Protein AF-A0A507FNT3-F1 (afdb_monomer)

Foldseek 3Di:
DDDPVVVVVVVVVVVVVVVVVVVVVVVVVVVVVVVVVVVVVVVVVVPPVVVVVVVVVVVVVVLVVLLCCCVVPVQVVVCVVVVHRLQFQKFFCFAAPQQPQDADGGRPGPDRHPVSCVVSVTDIGRVSVVVSVVVSVVSSVVVVVVVCVCCCVPPVVVVVVPDPDPQDFDQDPPPRDTHGPPDQADPPPRDGDDDDPDPPDPDDDDDDDDPPDD

Mean predicted aligned error: 17.64 Å

Secondary structure (DSSP, 8-state):
---HHHHHHHHHHHHHHHHHHHHHHHHHHHHHHHHHHHHHHHHHTTSHHHHHHHHHHHHHHHHHHHHHIIIIIIHHHHHHHHTS-GGG--EEEE--TT-SS---SBS--S-SSHHHHHHTT-EEE-HHHHHHHHHHHHHHHHHHHHHHHHHIIIIIHHHTTTS-----EEEPTTT--EEETT-SB-TTT-PBPPPPPPTT----PPPP------

pLDDT: mean 76.36, std 12.33, range [37.44, 94.31]

Structure (mmCIF, N/CA/C/O backbone):
data_AF-A0A507FNT3-F1
#
_entry.id   AF-A0A507FNT3-F1
#
loop_
_atom_site.group_PDB
_atom_site.id
_atom_site.type_symbol
_atom_site.label_atom_id
_atom_site.label_alt_id
_atom_site.label_comp_id
_atom_site.label_asym_id
_atom_site.label_entity_id
_atom_site.label_seq_id
_atom_site.pdbx_PDB_ins_code
_atom_site.Cartn_x
_atom_site.Cartn_y
_atom_site.Cartn_z
_atom_site.occupancy
_atom_site.B_iso_or_equiv
_atom_site.auth_seq_id
_atom_site.auth_comp_id
_atom_site.auth_asym_id
_atom_site.auth_atom_id
_atom_site.pdbx_PDB_model_num
ATOM 1 N N . MET A 1 1 ? -11.251 78.191 18.706 1.00 58.81 1 MET A N 1
ATOM 2 C CA . MET A 1 1 ? -10.435 77.014 19.075 1.00 58.81 1 MET A CA 1
ATOM 3 C C . MET A 1 1 ? -11.372 76.017 19.736 1.00 58.81 1 MET A C 1
ATOM 5 O O . MET A 1 1 ? -12.027 76.427 20.685 1.00 58.81 1 MET A O 1
ATOM 9 N N . PRO A 1 2 ? -11.576 74.804 19.193 1.00 52.75 2 PRO A N 1
ATOM 10 C CA . PRO A 1 2 ? -12.497 73.855 19.799 1.00 52.75 2 PRO A CA 1
ATOM 11 C C . PRO A 1 2 ? -11.890 73.256 21.076 1.00 52.75 2 PRO A C 1
ATOM 13 O O . PRO A 1 2 ? -10.696 72.982 21.147 1.00 52.75 2 PRO A O 1
ATOM 16 N N . ASP A 1 3 ? -12.770 73.112 22.056 1.00 57.34 3 ASP A N 1
ATOM 17 C CA . ASP A 1 3 ? -12.620 72.700 23.450 1.00 57.34 3 ASP A CA 1
ATOM 18 C C . ASP A 1 3 ? -11.849 71.368 23.643 1.00 57.34 3 ASP A C 1
ATOM 20 O O . ASP A 1 3 ? -12.299 70.295 23.221 1.00 57.34 3 ASP A O 1
ATOM 24 N N . GLU A 1 4 ? -10.671 71.427 24.284 1.00 65.19 4 GLU A N 1
ATOM 25 C CA . GLU A 1 4 ? -9.819 70.260 24.582 1.00 65.19 4 GLU A CA 1
ATOM 26 C C . GLU A 1 4 ? -10.504 69.232 25.497 1.00 65.19 4 GLU A C 1
ATOM 28 O O . GLU A 1 4 ? -10.230 68.031 25.380 1.00 65.19 4 GLU A O 1
ATOM 33 N N . GLY A 1 5 ? -11.437 69.664 26.354 1.00 71.25 5 GLY A N 1
ATOM 34 C CA . GLY A 1 5 ? -12.139 68.788 27.295 1.00 71.25 5 GLY A CA 1
ATOM 35 C C . GLY A 1 5 ? -13.119 67.840 26.601 1.00 71.25 5 GLY A C 1
ATOM 36 O O . GLY A 1 5 ? -13.185 66.648 26.914 1.00 71.25 5 GLY A O 1
ATOM 37 N N . GLN A 1 6 ? -13.833 68.324 25.581 1.00 67.31 6 GLN A N 1
ATOM 38 C CA . GLN A 1 6 ? -14.738 67.484 24.788 1.00 67.31 6 GLN A CA 1
ATOM 39 C C . GLN A 1 6 ? -13.988 66.465 23.929 1.00 67.31 6 GLN A C 1
ATOM 41 O O . GLN A 1 6 ? -14.477 65.349 23.732 1.00 67.31 6 GLN A O 1
ATOM 46 N N . ARG A 1 7 ? -12.791 66.816 23.448 1.00 68.38 7 ARG A N 1
ATOM 47 C CA . ARG A 1 7 ? -11.954 65.913 22.651 1.00 68.38 7 ARG A CA 1
ATOM 48 C C . ARG A 1 7 ? -11.475 64.720 23.479 1.00 68.38 7 ARG A C 1
ATOM 50 O O . ARG A 1 7 ? -11.564 63.596 22.999 1.00 68.38 7 ARG A O 1
ATOM 57 N N . HIS A 1 8 ? -11.079 64.939 24.732 1.00 70.62 8 HIS A N 1
ATOM 58 C CA . HIS A 1 8 ? -10.677 63.859 25.640 1.00 70.62 8 HIS A CA 1
ATOM 59 C C . HIS A 1 8 ? -11.841 62.925 25.980 1.00 70.62 8 HIS A C 1
ATOM 61 O O . HIS A 1 8 ? -11.691 61.707 25.934 1.00 70.62 8 HIS A O 1
ATOM 67 N N . LYS A 1 9 ? -13.040 63.473 26.215 1.00 79.25 9 LYS A N 1
ATOM 68 C CA . LYS A 1 9 ? -14.221 62.650 26.504 1.00 79.25 9 LYS A CA 1
ATOM 69 C C . LYS A 1 9 ? -14.623 61.763 25.319 1.00 79.25 9 LYS A C 1
ATOM 71 O O . LYS A 1 9 ? -15.009 60.617 25.523 1.00 79.25 9 LYS A O 1
ATOM 76 N N . ARG A 1 10 ? -14.492 62.262 24.081 1.00 77.81 10 ARG A N 1
ATOM 77 C CA . ARG A 1 10 ? -14.725 61.444 22.877 1.00 77.81 10 ARG A CA 1
ATOM 78 C C . ARG A 1 10 ? -13.641 60.395 22.661 1.00 77.81 10 ARG A C 1
ATOM 80 O O . ARG A 1 10 ? -13.966 59.300 22.227 1.00 77.81 10 ARG A O 1
ATOM 87 N N . LEU A 1 11 ? -12.378 60.717 22.942 1.00 83.62 11 LEU A N 1
ATOM 88 C CA . LEU A 1 11 ? -11.277 59.762 22.801 1.00 83.62 11 LEU A CA 1
ATOM 89 C C . LEU A 1 11 ? -11.423 58.592 23.783 1.00 83.62 11 LEU A C 1
ATOM 91 O O . LEU A 1 11 ? -11.227 57.451 23.375 1.00 83.62 11 LEU A O 1
ATOM 95 N N . ASN A 1 12 ? -11.867 58.856 25.013 1.00 79.56 12 ASN A N 1
ATOM 96 C CA . ASN A 1 12 ? -12.121 57.804 25.998 1.00 79.56 12 ASN A CA 1
ATOM 97 C C . ASN A 1 12 ? -13.348 56.946 25.632 1.00 79.56 12 ASN A C 1
ATOM 99 O O . ASN A 1 12 ? -13.252 55.726 25.676 1.00 79.56 12 ASN A O 1
ATOM 103 N N . ASP A 1 13 ? -14.450 57.547 25.161 1.00 85.94 13 ASP A N 1
ATOM 104 C CA . ASP A 1 13 ? -15.630 56.785 24.694 1.00 85.94 13 ASP A CA 1
ATOM 105 C C . ASP A 1 13 ? -15.316 55.939 23.440 1.00 85.94 13 ASP A C 1
ATOM 107 O O . ASP A 1 13 ? -15.882 54.865 23.239 1.00 85.94 13 ASP A O 1
ATOM 111 N N . ILE A 1 14 ? -14.386 56.387 22.586 1.00 80.25 14 ILE A N 1
ATOM 112 C CA . ILE A 1 14 ? -13.901 55.596 21.443 1.00 80.25 14 ILE A CA 1
ATOM 113 C C . ILE A 1 14 ? -13.009 54.439 21.918 1.00 80.25 14 ILE A C 1
ATOM 115 O O . ILE A 1 14 ? -13.148 53.335 21.392 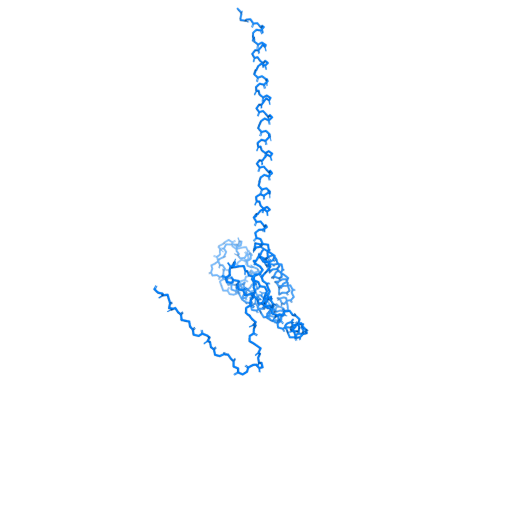1.00 80.25 14 ILE A O 1
ATOM 119 N N . ALA A 1 15 ? -12.132 54.668 22.902 1.00 79.62 15 ALA A N 1
ATOM 120 C CA . ALA A 1 15 ? -11.251 53.642 23.459 1.00 79.62 15 ALA A CA 1
ATOM 121 C C . ALA A 1 15 ? -12.046 52.512 24.141 1.00 79.62 15 ALA A C 1
ATOM 123 O O . ALA A 1 15 ? -11.867 51.348 23.784 1.00 79.62 15 ALA A O 1
ATOM 124 N N . GLU A 1 16 ? -13.015 5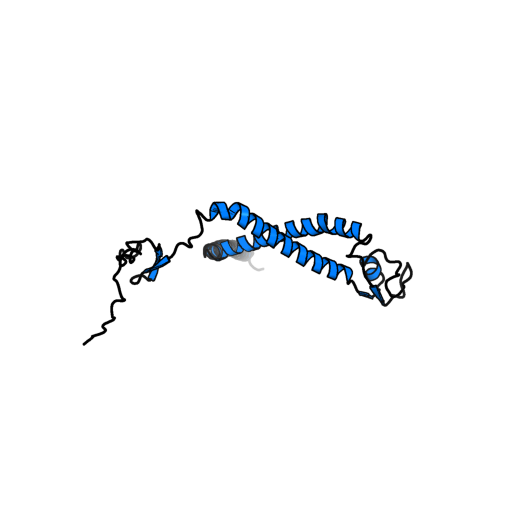2.842 25.001 1.00 83.38 16 GLU A N 1
ATOM 125 C CA . GLU A 1 16 ? -13.866 51.852 25.686 1.00 83.38 16 GLU A CA 1
ATOM 126 C C . GLU A 1 16 ? -14.711 51.025 24.696 1.00 83.38 16 GLU A C 1
ATOM 128 O O . GLU A 1 16 ? -14.879 49.813 24.849 1.00 83.38 16 GLU A O 1
ATOM 133 N N . ARG A 1 17 ? -15.204 51.639 23.607 1.00 79.06 17 ARG A N 1
ATOM 134 C CA . ARG A 1 17 ? -15.910 50.916 22.527 1.00 79.06 17 ARG A CA 1
ATOM 135 C C . ARG A 1 17 ? -15.001 49.984 21.729 1.00 79.06 17 ARG A C 1
ATOM 137 O O . ARG A 1 17 ? -15.498 49.024 21.133 1.00 79.06 17 ARG A O 1
ATOM 144 N N . MET A 1 18 ? -13.704 50.274 21.671 1.00 78.00 18 MET A N 1
ATOM 145 C CA . MET A 1 18 ? -12.719 49.438 20.989 1.00 78.00 18 MET A CA 1
ATOM 146 C C . MET A 1 18 ? -12.363 48.218 21.843 1.00 78.00 18 MET A C 1
ATOM 148 O O . MET A 1 18 ? -12.367 47.101 21.325 1.00 78.00 18 MET A O 1
ATOM 152 N N . GLU A 1 19 ? -12.166 48.416 23.148 1.00 75.56 19 GLU A N 1
ATOM 153 C CA . GLU A 1 19 ? -11.913 47.345 24.122 1.00 75.56 19 GLU A CA 1
ATOM 154 C C . GLU A 1 19 ? -13.101 46.376 24.219 1.00 75.56 19 GLU A C 1
ATOM 156 O O . GLU A 1 19 ? -12.920 45.167 24.069 1.00 75.56 19 GLU A O 1
ATOM 161 N N . MET A 1 20 ? -14.338 46.890 24.278 1.00 69.06 20 MET A N 1
ATOM 162 C CA . MET A 1 20 ? -15.547 46.049 24.248 1.00 69.06 20 MET A CA 1
ATOM 163 C C . MET A 1 20 ? -15.658 45.181 22.981 1.00 69.06 20 MET A C 1
ATOM 165 O O . MET A 1 20 ? -16.195 44.072 23.018 1.00 69.06 20 MET A O 1
ATOM 169 N N . ARG A 1 21 ? -15.169 45.664 21.831 1.00 70.19 21 ARG A N 1
ATOM 170 C CA . ARG A 1 21 ? -15.184 44.898 20.572 1.00 70.19 21 ARG A CA 1
ATOM 171 C C . ARG A 1 21 ? -14.075 43.851 20.500 1.00 70.19 21 ARG A C 1
ATOM 173 O O . ARG A 1 21 ? -14.284 42.822 19.858 1.00 70.19 21 ARG A O 1
ATOM 180 N N . LEU A 1 22 ? -12.937 44.092 21.149 1.00 75.06 22 LEU A N 1
ATOM 181 C CA . LEU A 1 22 ? -11.828 43.140 21.235 1.00 75.06 22 LEU A CA 1
ATOM 182 C C . LEU A 1 22 ? -12.210 41.917 22.077 1.00 75.06 22 LEU A C 1
ATOM 184 O O . LEU A 1 22 ? -12.033 40.787 21.617 1.00 75.06 22 LEU A O 1
ATOM 188 N N . GLU A 1 23 ? -12.823 42.123 23.243 1.00 70.56 23 GLU A N 1
ATOM 189 C CA . GLU A 1 23 ? -13.263 41.022 24.112 1.00 70.56 23 GLU A CA 1
ATOM 190 C C . GLU A 1 23 ? -14.417 40.218 23.489 1.00 70.56 23 GLU A C 1
ATOM 192 O O . GLU A 1 23 ? -14.391 38.984 23.471 1.00 70.56 23 GLU A O 1
ATOM 197 N N . ALA A 1 24 ? -15.391 40.896 22.870 1.00 69.50 24 ALA A N 1
ATOM 198 C CA . ALA A 1 24 ? -16.499 40.237 22.173 1.00 69.50 24 ALA A CA 1
ATOM 199 C C . ALA A 1 24 ? -16.052 39.456 20.918 1.00 69.50 24 ALA A C 1
ATOM 201 O O . ALA A 1 24 ? -16.678 38.458 20.546 1.00 69.50 24 ALA A O 1
ATOM 202 N N . GLY A 1 25 ? -14.980 39.899 20.251 1.00 61.03 25 GLY A N 1
ATOM 203 C CA . GLY A 1 25 ? -14.382 39.201 19.112 1.00 61.03 25 GLY A CA 1
ATOM 204 C C . GLY A 1 25 ? -13.641 37.926 19.519 1.00 61.03 25 GLY A C 1
ATOM 205 O O . GLY A 1 25 ? -13.788 36.901 18.854 1.00 61.03 25 GLY A O 1
ATOM 206 N N . ALA A 1 26 ? -12.900 37.972 20.631 1.00 64.56 26 ALA A N 1
ATOM 207 C CA . ALA A 1 26 ? -12.140 36.837 21.158 1.00 64.56 26 ALA A CA 1
ATOM 208 C C . ALA A 1 26 ? -13.036 35.715 21.717 1.00 64.56 26 ALA A C 1
ATOM 210 O O . ALA A 1 26 ? -12.723 34.533 21.569 1.00 64.56 26 ALA A O 1
ATOM 211 N N . LEU A 1 27 ? -14.185 36.058 22.310 1.00 57.34 27 LEU A N 1
ATOM 212 C CA . LEU A 1 27 ? -15.114 35.059 22.846 1.00 57.34 27 LEU A CA 1
ATOM 213 C C . LEU A 1 27 ? -15.798 34.243 21.732 1.00 57.34 27 LEU A C 1
ATOM 215 O O . LEU A 1 27 ? -15.942 33.028 21.847 1.00 57.34 27 LEU A O 1
ATOM 219 N N . LYS A 1 28 ? -16.153 34.890 20.611 1.00 64.31 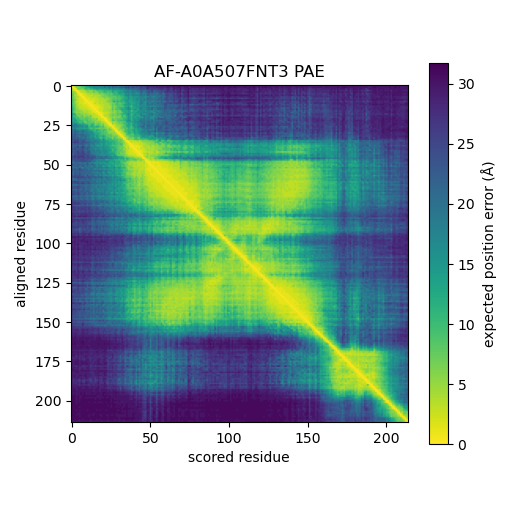28 LYS A N 1
ATOM 220 C CA . LYS A 1 28 ? -16.786 34.223 19.457 1.00 64.31 28 LYS A CA 1
ATOM 221 C C . LYS A 1 28 ? -15.855 33.243 18.744 1.00 64.31 28 LYS A C 1
ATOM 223 O O . LYS A 1 28 ? -16.314 32.213 18.251 1.00 64.31 28 LYS A O 1
ATOM 228 N N . THR A 1 29 ? -14.557 33.534 18.680 1.00 60.62 29 THR A N 1
ATOM 229 C CA . THR A 1 29 ? -13.564 32.610 18.112 1.00 60.62 29 THR A CA 1
ATOM 230 C C . THR A 1 29 ? -13.265 31.437 19.055 1.00 60.62 29 THR A C 1
ATOM 232 O O . THR A 1 29 ? -13.065 30.318 18.578 1.00 60.62 29 THR A O 1
ATOM 235 N N . ALA A 1 30 ? -13.330 31.633 20.376 1.00 59.47 30 ALA A N 1
ATOM 236 C CA . ALA A 1 30 ? -13.220 30.551 21.361 1.00 59.47 30 ALA A CA 1
ATOM 237 C C . ALA A 1 30 ? -14.434 29.592 21.335 1.00 59.47 30 ALA A C 1
ATOM 239 O O . ALA A 1 30 ? -14.278 28.372 21.359 1.00 59.47 30 ALA A O 1
ATOM 240 N N . GLU A 1 31 ? -15.651 30.117 21.193 1.00 60.50 31 GLU A N 1
ATOM 241 C CA . GLU A 1 31 ? -16.875 29.302 21.130 1.00 60.50 31 GLU A CA 1
ATOM 242 C C . GLU A 1 31 ? -16.968 28.492 19.817 1.00 60.50 31 GLU A C 1
ATOM 244 O O . GLU A 1 31 ? -17.323 27.308 19.807 1.00 60.50 31 GLU A O 1
ATOM 249 N N . ALA A 1 32 ? -16.536 29.089 18.698 1.00 60.19 32 ALA A N 1
ATOM 250 C CA . ALA A 1 32 ? -16.449 28.410 17.404 1.00 60.19 32 ALA A CA 1
ATOM 251 C C . ALA A 1 32 ? -15.405 27.276 17.398 1.00 60.19 32 ALA A C 1
ATOM 253 O O . ALA A 1 32 ? -15.633 26.230 16.788 1.00 60.19 32 ALA A O 1
ATOM 254 N N . THR A 1 33 ? -14.289 27.436 18.115 1.00 61.12 33 THR A N 1
ATOM 255 C CA . THR A 1 33 ? -13.235 26.411 18.210 1.00 61.12 33 THR A CA 1
ATOM 256 C C . THR A 1 33 ? -13.611 25.251 19.141 1.00 61.12 33 THR A C 1
ATOM 258 O O . THR A 1 33 ? -13.271 24.106 18.841 1.00 61.12 33 THR A O 1
ATOM 261 N N . MET A 1 34 ? -14.404 25.488 20.194 1.00 61.06 34 MET A N 1
ATOM 262 C CA . MET A 1 34 ? -14.974 24.421 21.037 1.00 61.06 34 MET A CA 1
ATOM 263 C C . MET A 1 34 ? -16.071 23.610 20.324 1.00 61.06 34 MET A C 1
ATOM 265 O O . MET A 1 34 ? -16.174 22.395 20.517 1.00 61.06 34 MET A O 1
ATOM 269 N N . SER A 1 35 ? -16.864 24.253 19.461 1.00 72.94 35 SER A N 1
ATOM 270 C CA . SER A 1 35 ? -17.960 23.583 18.746 1.00 72.94 35 SER A CA 1
ATOM 271 C C . SER A 1 35 ? -17.485 22.631 17.641 1.00 72.94 35 SER A C 1
ATOM 273 O O . SER A 1 35 ? -18.096 21.584 17.436 1.00 72.94 35 SER A O 1
ATOM 275 N N . LEU A 1 36 ? -16.365 22.927 16.975 1.00 80.38 36 LEU A N 1
ATOM 276 C CA . LEU A 1 36 ? -15.802 22.084 15.913 1.00 80.38 36 LEU A CA 1
ATOM 277 C C . LEU A 1 36 ? -15.245 20.759 16.448 1.00 80.38 36 LEU A C 1
ATOM 279 O O . LEU A 1 36 ? -15.515 19.702 15.878 1.00 80.38 36 LEU A O 1
ATOM 283 N N . GLY A 1 37 ? -14.522 20.796 17.571 1.00 82.50 37 GLY A N 1
ATOM 284 C CA . GLY A 1 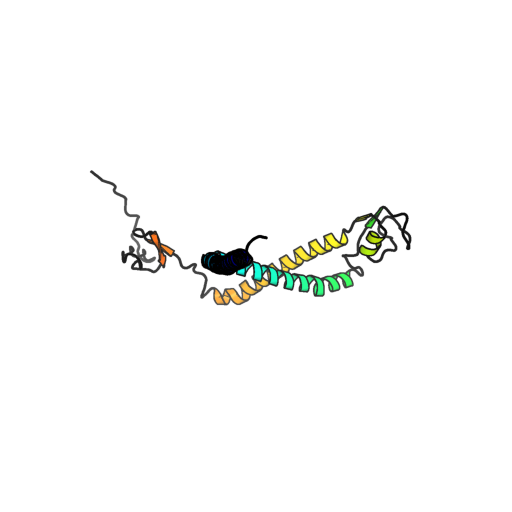37 ? -14.016 19.589 18.230 1.00 82.50 37 GLY A CA 1
ATOM 285 C C . GLY A 1 37 ? -15.145 18.706 18.764 1.00 82.50 37 GLY A C 1
ATOM 286 O O . GLY A 1 37 ? -15.144 17.497 18.538 1.00 82.50 37 GLY A O 1
ATOM 287 N N . ALA A 1 38 ? -16.153 19.311 19.400 1.00 83.44 38 ALA A N 1
ATOM 288 C CA . ALA A 1 38 ? -17.338 18.595 19.867 1.00 83.44 38 ALA A CA 1
ATOM 289 C C . ALA A 1 38 ? -18.151 17.997 18.703 1.00 83.44 38 ALA A C 1
ATOM 291 O O . ALA A 1 38 ? -18.576 16.844 18.781 1.00 83.44 38 ALA A O 1
ATOM 292 N N . ALA A 1 39 ? -18.310 18.732 17.595 1.00 81.25 39 ALA A N 1
ATOM 293 C CA . ALA A 1 39 ? -18.966 18.243 16.383 1.00 81.25 39 ALA A CA 1
ATOM 294 C C . ALA A 1 39 ? -18.193 17.086 15.725 1.00 81.25 39 ALA A C 1
ATOM 296 O O . ALA A 1 39 ? -18.803 16.127 15.251 1.00 81.25 39 ALA A O 1
ATOM 297 N N . PHE A 1 40 ? -16.859 17.132 15.742 1.00 82.69 40 PHE A N 1
ATOM 298 C CA . PHE A 1 40 ? -16.005 16.056 15.242 1.00 82.69 40 PHE A CA 1
ATOM 299 C C . PHE A 1 40 ? -16.065 14.804 16.128 1.00 82.69 40 PHE A C 1
ATOM 301 O O . PHE A 1 40 ? -16.237 13.700 15.616 1.00 82.69 40 PHE A O 1
ATOM 308 N N . PHE A 1 41 ? -16.024 14.955 17.454 1.00 82.56 41 PHE A N 1
ATOM 309 C CA . PHE A 1 41 ? -16.229 13.838 18.383 1.00 82.56 41 PHE A CA 1
ATOM 310 C C . PHE A 1 41 ? -17.630 13.227 18.251 1.00 82.56 41 PHE A C 1
ATOM 312 O O . PHE A 1 41 ? -17.763 12.006 18.218 1.00 82.56 41 PHE A O 1
ATOM 319 N N . ALA A 1 42 ? -18.672 14.050 18.098 1.00 83.00 42 ALA A N 1
ATOM 320 C CA . ALA A 1 42 ? -20.033 13.584 17.828 1.00 83.00 42 ALA A CA 1
ATOM 321 C C . ALA A 1 42 ? -20.155 12.861 16.473 1.00 83.00 42 ALA A C 1
ATOM 323 O O . ALA A 1 42 ? -21.004 11.984 16.315 1.00 83.00 42 ALA A O 1
ATOM 324 N N . PHE A 1 43 ? -19.307 13.200 15.498 1.00 82.81 43 PHE A N 1
ATOM 325 C CA . PHE A 1 43 ? -19.213 12.514 14.210 1.00 82.81 43 PHE A CA 1
ATOM 326 C C . PHE A 1 43 ? -18.476 11.169 14.315 1.00 82.81 43 PHE A C 1
ATOM 328 O O . PHE A 1 43 ? -18.990 10.163 13.826 1.00 82.81 43 PHE A O 1
ATOM 335 N N . ILE A 1 44 ? -17.328 11.123 14.999 1.00 84.56 44 ILE A N 1
ATOM 336 C CA . ILE A 1 44 ? -16.554 9.895 15.256 1.00 84.56 44 ILE A CA 1
ATOM 337 C C . ILE A 1 44 ? -17.370 8.892 16.086 1.00 84.56 44 ILE A C 1
ATOM 339 O O . ILE A 1 44 ? -17.416 7.706 15.756 1.00 84.56 44 ILE A O 1
ATOM 343 N N . ASN A 1 45 ? -18.098 9.362 17.104 1.00 85.50 45 ASN A N 1
ATOM 344 C CA . ASN A 1 45 ? -18.932 8.519 17.969 1.00 85.50 45 ASN A CA 1
ATOM 345 C C . ASN A 1 45 ? -20.151 7.899 17.268 1.00 85.50 45 ASN A C 1
ATOM 347 O O . ASN A 1 45 ? -20.854 7.096 17.878 1.00 85.50 45 ASN A O 1
ATOM 351 N N . ARG A 1 46 ? -20.388 8.181 15.978 1.00 84.00 46 ARG A N 1
ATOM 352 C CA . ARG A 1 46 ? -21.377 7.447 15.166 1.00 84.00 46 ARG A CA 1
ATOM 353 C C . ARG A 1 46 ? -20.993 5.972 14.945 1.00 84.00 46 ARG A C 1
ATOM 355 O O . ARG A 1 46 ? -21.753 5.242 14.314 1.00 84.00 46 ARG A O 1
ATOM 362 N N . GLY A 1 47 ? -19.841 5.522 15.463 1.00 73.31 47 GLY A N 1
ATOM 363 C CA . GLY A 1 47 ? -19.429 4.119 15.598 1.00 73.31 47 GLY A CA 1
ATOM 364 C C . GLY A 1 47 ? -18.930 3.499 14.294 1.00 73.31 47 GLY A C 1
ATOM 365 O O . GLY A 1 47 ? -17.800 3.037 14.216 1.00 73.31 47 GLY A O 1
ATOM 366 N N . SER A 1 48 ? -19.722 3.591 13.225 1.00 85.00 48 SER A N 1
ATOM 367 C CA . SER A 1 48 ? -19.400 3.015 11.912 1.00 85.00 48 SER A CA 1
ATOM 368 C C . SER A 1 48 ? -18.159 3.620 11.239 1.00 85.00 48 SER A C 1
ATOM 370 O O . SER A 1 48 ? -17.589 2.994 10.349 1.00 85.00 48 SER A O 1
ATOM 372 N N . VAL A 1 49 ? -17.761 4.842 11.608 1.00 87.69 49 VAL A N 1
ATOM 373 C CA . VAL A 1 49 ? -16.642 5.555 10.966 1.00 87.69 49 VAL A CA 1
ATOM 374 C C . VAL A 1 49 ? -15.297 5.122 11.547 1.00 87.69 49 VAL A C 1
ATOM 376 O O . VAL A 1 49 ? -14.318 5.036 10.812 1.00 87.69 49 VAL A O 1
ATOM 379 N N . VAL A 1 50 ? -15.247 4.817 12.847 1.00 88.81 50 VAL A N 1
ATOM 380 C CA . VAL A 1 50 ? -14.004 4.453 13.546 1.00 88.81 50 VAL A CA 1
ATOM 381 C C . VAL A 1 50 ? -13.476 3.115 13.049 1.00 88.81 50 VAL A C 1
ATOM 383 O O . VAL A 1 50 ? -12.309 3.025 12.673 1.00 88.81 50 VAL A O 1
ATOM 386 N N . ASP A 1 51 ? -14.342 2.106 12.957 1.00 88.19 51 ASP A N 1
ATOM 387 C CA . ASP A 1 51 ? -13.946 0.769 12.504 1.00 88.19 51 ASP A CA 1
ATOM 388 C C . ASP A 1 51 ? -13.495 0.776 11.035 1.00 88.19 51 ASP A C 1
ATOM 390 O O . ASP A 1 51 ? -12.505 0.135 10.673 1.00 88.19 51 ASP A O 1
ATOM 394 N N . LEU A 1 52 ? -14.160 1.572 10.189 1.00 91.25 52 LEU A N 1
ATOM 395 C CA . LEU A 1 52 ? -13.746 1.773 8.800 1.00 91.25 52 LEU A CA 1
ATOM 396 C C . LEU A 1 52 ? -12.386 2.486 8.714 1.00 91.25 52 LEU A C 1
ATOM 398 O O . LEU A 1 52 ? -11.523 2.082 7.933 1.00 91.25 52 LEU A O 1
ATOM 402 N N . ALA A 1 53 ? -12.182 3.530 9.523 1.00 90.12 53 ALA A N 1
ATOM 403 C CA . ALA A 1 53 ? -10.944 4.302 9.537 1.00 90.12 53 ALA A CA 1
ATOM 404 C C . ALA A 1 53 ? -9.745 3.447 9.968 1.00 90.12 53 ALA A C 1
ATOM 406 O O . ALA A 1 53 ? -8.697 3.493 9.322 1.00 90.12 53 ALA A O 1
ATOM 407 N N . ILE A 1 54 ? -9.907 2.614 11.002 1.00 91.38 54 ILE A N 1
ATOM 408 C CA . ILE A 1 54 ? -8.866 1.676 11.446 1.00 91.38 54 ILE A CA 1
ATOM 409 C C . ILE A 1 54 ? -8.517 0.696 10.318 1.00 91.38 54 ILE A C 1
ATOM 411 O O . ILE A 1 54 ? -7.336 0.474 10.052 1.00 91.38 54 ILE A O 1
ATOM 415 N N . GLY A 1 55 ? -9.517 0.169 9.602 1.00 92.38 55 GLY A N 1
ATOM 416 C CA . GLY A 1 55 ? -9.301 -0.729 8.463 1.00 92.38 55 GLY A CA 1
ATOM 417 C C . GLY A 1 55 ? -8.446 -0.113 7.349 1.00 92.38 55 GLY A C 1
ATOM 418 O O . GLY A 1 55 ? -7.540 -0.768 6.835 1.00 92.38 55 GLY A O 1
ATOM 419 N N . ILE A 1 56 ? -8.675 1.161 7.013 1.00 93.50 56 ILE A N 1
ATOM 420 C CA . ILE A 1 56 ? -7.903 1.878 5.983 1.00 93.50 56 ILE A CA 1
ATOM 421 C C . ILE A 1 56 ? -6.463 2.127 6.444 1.00 93.50 56 ILE A C 1
ATOM 423 O O . ILE A 1 56 ? -5.526 1.891 5.681 1.00 93.50 56 ILE A O 1
ATOM 427 N N . VAL A 1 57 ? -6.268 2.572 7.690 1.00 94.19 57 VAL A N 1
ATOM 428 C CA . VAL A 1 57 ? -4.932 2.869 8.235 1.00 94.19 57 VAL A CA 1
ATOM 429 C C . VAL A 1 57 ? -4.082 1.602 8.325 1.00 94.19 57 VAL A C 1
ATOM 431 O O . VAL A 1 57 ? -2.937 1.590 7.868 1.00 94.19 57 VAL A O 1
ATOM 434 N N . VAL A 1 58 ? -4.649 0.514 8.855 1.00 94.31 58 VAL A N 1
ATOM 435 C CA . VAL A 1 58 ? -3.959 -0.781 8.952 1.00 94.31 58 VAL A CA 1
ATOM 436 C C . VAL A 1 58 ? -3.695 -1.359 7.559 1.00 94.31 58 VAL A C 1
ATOM 438 O O . VAL A 1 58 ? -2.592 -1.839 7.300 1.00 94.31 58 VAL A O 1
ATOM 441 N N . GLY A 1 59 ? -4.660 -1.258 6.638 1.00 91.12 59 GLY A N 1
ATOM 442 C CA . GLY A 1 59 ? -4.497 -1.701 5.252 1.00 91.12 59 GLY A CA 1
ATOM 443 C C . GLY A 1 59 ? -3.381 -0.955 4.514 1.00 91.12 59 GLY A C 1
ATOM 444 O O . GLY A 1 59 ? -2.573 -1.579 3.821 1.00 91.12 59 GLY A O 1
ATOM 445 N N . GLY A 1 60 ? -3.285 0.363 4.711 1.00 92.12 60 GLY A N 1
ATOM 446 C CA . GLY A 1 60 ? -2.214 1.190 4.154 1.00 92.12 60 GLY A CA 1
ATOM 447 C C . GLY A 1 60 ? -0.839 0.812 4.705 1.00 92.12 60 GLY A C 1
ATOM 448 O O . GLY A 1 60 ? 0.079 0.544 3.932 1.00 92.12 60 GLY A O 1
ATOM 449 N N . ALA A 1 61 ? -0.706 0.710 6.031 1.00 94.00 61 ALA A N 1
ATOM 450 C CA . ALA A 1 61 ? 0.555 0.346 6.677 1.00 94.00 61 ALA A CA 1
ATOM 451 C C . ALA A 1 61 ? 1.047 -1.049 6.257 1.00 94.00 61 ALA A C 1
ATOM 453 O O . ALA A 1 61 ? 2.224 -1.234 5.948 1.00 94.00 61 ALA A O 1
ATOM 454 N N . PHE A 1 62 ? 0.140 -2.026 6.195 1.00 89.00 62 PHE A N 1
ATOM 455 C CA . PHE A 1 62 ? 0.476 -3.383 5.781 1.00 89.00 62 PHE A CA 1
ATOM 456 C C . PHE A 1 62 ? 0.908 -3.448 4.314 1.00 89.00 62 PHE A C 1
ATOM 458 O O . PHE A 1 62 ? 1.908 -4.091 4.000 1.00 89.00 62 PHE A O 1
ATOM 465 N N . THR A 1 63 ? 0.225 -2.720 3.425 1.00 87.38 63 THR A N 1
ATOM 466 C CA . THR A 1 63 ? 0.610 -2.636 2.008 1.00 87.38 63 THR A CA 1
ATOM 467 C C . THR A 1 63 ? 2.031 -2.093 1.847 1.00 87.38 63 THR A C 1
ATOM 469 O O . THR A 1 63 ? 2.804 -2.656 1.074 1.00 87.38 63 THR A O 1
ATOM 472 N N . SER A 1 64 ? 2.416 -1.069 2.616 1.00 90.00 64 SER A N 1
ATOM 473 C CA . SER A 1 64 ? 3.778 -0.517 2.591 1.00 90.00 64 SER A CA 1
ATOM 474 C C . SER A 1 64 ? 4.841 -1.528 3.031 1.00 90.00 64 SER A C 1
ATOM 476 O O . SER A 1 64 ? 5.879 -1.631 2.386 1.00 90.00 64 SER A O 1
ATOM 478 N N . ILE A 1 65 ? 4.580 -2.325 4.075 1.00 89.19 65 ILE A N 1
ATOM 479 C CA . ILE A 1 65 ? 5.514 -3.373 4.536 1.00 89.19 65 ILE A CA 1
ATOM 480 C C . ILE A 1 65 ? 5.764 -4.399 3.426 1.00 89.19 65 ILE A C 1
ATOM 482 O O . ILE A 1 65 ? 6.900 -4.803 3.176 1.00 89.19 65 ILE A O 1
ATOM 486 N N . VAL A 1 66 ? 4.702 -4.808 2.733 1.00 85.94 66 VAL A N 1
ATOM 487 C CA . VAL A 1 66 ? 4.797 -5.794 1.651 1.00 85.94 66 VAL A CA 1
ATOM 488 C C . VAL A 1 66 ? 5.506 -5.193 0.443 1.00 85.94 66 VAL A C 1
ATOM 490 O O . VAL A 1 66 ? 6.337 -5.860 -0.168 1.00 85.94 66 VAL A O 1
ATOM 493 N N . GLN A 1 67 ? 5.230 -3.928 0.120 1.00 86.62 67 GLN A N 1
ATOM 494 C CA . GLN A 1 67 ? 5.944 -3.207 -0.931 1.00 86.62 67 GLN A CA 1
ATOM 495 C C . GLN A 1 67 ? 7.443 -3.120 -0.639 1.00 86.62 67 GLN A C 1
ATOM 497 O O . GLN A 1 67 ? 8.228 -3.425 -1.530 1.00 86.62 67 GLN A O 1
ATOM 502 N N . SER A 1 68 ? 7.853 -2.787 0.589 1.00 89.50 68 SER A N 1
ATOM 503 C CA . SER A 1 68 ? 9.268 -2.800 0.986 1.00 89.50 68 SER A CA 1
ATOM 504 C C . SER A 1 68 ? 9.879 -4.194 0.870 1.00 89.50 68 SER A C 1
ATOM 506 O O . SER A 1 68 ? 10.944 -4.350 0.290 1.00 89.50 68 SER A O 1
ATOM 508 N N . PHE A 1 69 ? 9.184 -5.244 1.310 1.00 86.56 69 PHE A N 1
ATOM 509 C CA . PHE A 1 69 ? 9.683 -6.612 1.143 1.00 86.56 69 PHE A CA 1
ATOM 510 C C . PHE A 1 69 ? 9.919 -6.979 -0.334 1.00 86.56 69 PHE A C 1
ATOM 512 O O . PHE A 1 69 ? 10.940 -7.568 -0.690 1.00 86.56 69 PHE A O 1
ATOM 519 N N . VAL A 1 70 ? 8.994 -6.611 -1.220 1.00 83.69 70 VAL A N 1
ATOM 520 C CA . VAL A 1 70 ? 9.117 -6.906 -2.652 1.00 83.69 70 VAL A CA 1
ATOM 521 C C . VAL A 1 70 ? 10.192 -6.039 -3.323 1.00 83.69 70 VAL A C 1
ATOM 523 O O . VAL A 1 70 ? 11.008 -6.550 -4.094 1.00 83.69 70 VAL A O 1
ATOM 526 N N . ASN A 1 71 ? 10.232 -4.743 -3.026 1.00 85.62 71 ASN A N 1
ATOM 527 C CA . ASN A 1 71 ? 11.172 -3.806 -3.641 1.00 85.62 71 ASN A CA 1
ATOM 528 C C . ASN A 1 71 ? 12.604 -3.989 -3.127 1.00 85.62 71 ASN A C 1
ATOM 530 O O . ASN A 1 71 ? 13.537 -3.934 -3.923 1.00 85.62 71 ASN A O 1
ATOM 534 N N . ASP A 1 72 ? 12.778 -4.252 -1.833 1.00 86.00 72 ASP A N 1
ATOM 535 C CA . ASP A 1 72 ? 14.095 -4.262 -1.190 1.00 86.00 72 ASP A CA 1
ATOM 536 C C . ASP A 1 72 ? 14.701 -5.669 -1.117 1.00 86.00 72 ASP A C 1
ATOM 538 O O . ASP A 1 72 ? 15.921 -5.811 -1.089 1.00 86.00 72 ASP A O 1
ATOM 542 N N . LEU A 1 73 ? 13.873 -6.723 -1.110 1.00 85.94 73 LEU A N 1
ATOM 543 C CA . LEU A 1 73 ? 14.342 -8.110 -1.009 1.00 85.94 73 LEU A CA 1
ATOM 544 C C . LEU A 1 73 ? 14.212 -8.869 -2.3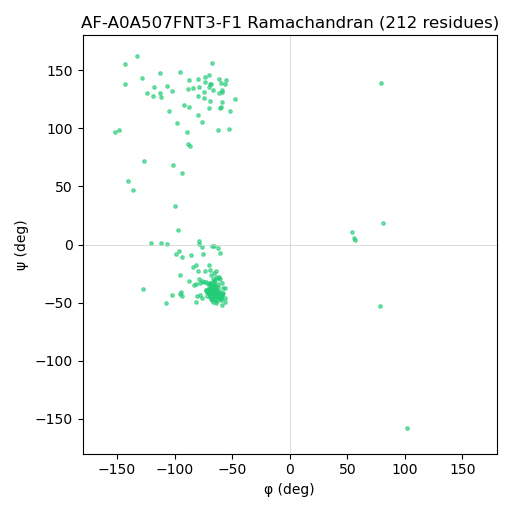30 1.00 85.94 73 LEU A C 1
ATOM 546 O O . LEU A 1 73 ? 15.174 -9.476 -2.795 1.00 85.94 73 LEU A O 1
ATOM 550 N N . ILE A 1 74 ? 13.035 -8.831 -2.958 1.00 83.75 74 ILE A N 1
ATOM 551 C CA . ILE A 1 74 ? 12.766 -9.650 -4.148 1.00 83.75 74 ILE A CA 1
ATOM 552 C C . ILE A 1 74 ? 13.352 -9.019 -5.416 1.00 83.75 74 ILE A C 1
ATOM 554 O O . ILE A 1 74 ? 13.999 -9.710 -6.205 1.00 83.75 74 ILE A O 1
ATOM 558 N N . SER A 1 75 ? 13.182 -7.710 -5.608 1.00 82.56 75 SER A N 1
ATOM 559 C CA . SER A 1 75 ? 13.642 -7.027 -6.825 1.00 82.56 75 SER A CA 1
ATOM 560 C C . SER A 1 75 ? 15.164 -7.113 -7.042 1.00 82.56 75 SER A C 1
ATOM 562 O O . SER A 1 75 ? 15.562 -7.379 -8.178 1.00 82.56 75 SER A O 1
ATOM 564 N N . PRO A 1 76 ? 16.037 -6.997 -6.017 1.00 84.38 76 PRO A N 1
ATOM 565 C CA . PRO A 1 76 ? 17.475 -7.213 -6.189 1.00 84.38 76 PRO A CA 1
ATOM 566 C C . PRO A 1 76 ? 17.833 -8.656 -6.560 1.00 84.38 76 PRO A C 1
ATOM 568 O O . PRO A 1 76 ? 18.716 -8.867 -7.386 1.00 84.38 76 PRO A O 1
ATOM 571 N N . ILE A 1 77 ? 17.125 -9.657 -6.021 1.00 85.75 77 ILE A N 1
ATOM 572 C CA . ILE A 1 77 ? 17.341 -11.074 -6.368 1.00 85.75 77 ILE A CA 1
ATOM 573 C C . ILE A 1 77 ? 16.987 -11.325 -7.841 1.00 85.75 77 ILE A C 1
ATOM 575 O O . ILE A 1 77 ? 17.748 -11.968 -8.566 1.00 85.75 77 ILE A O 1
ATOM 579 N N . ILE A 1 78 ? 15.872 -10.763 -8.315 1.00 80.56 78 ILE A N 1
ATOM 580 C CA . ILE A 1 78 ? 15.475 -10.842 -9.730 1.00 80.56 78 ILE A CA 1
ATOM 581 C C . ILE A 1 78 ? 16.456 -10.051 -10.615 1.00 80.56 78 ILE A C 1
ATOM 583 O O . ILE A 1 78 ? 16.815 -10.498 -11.709 1.00 80.56 78 ILE A O 1
ATOM 587 N N . GLY A 1 79 ? 16.934 -8.900 -10.136 1.0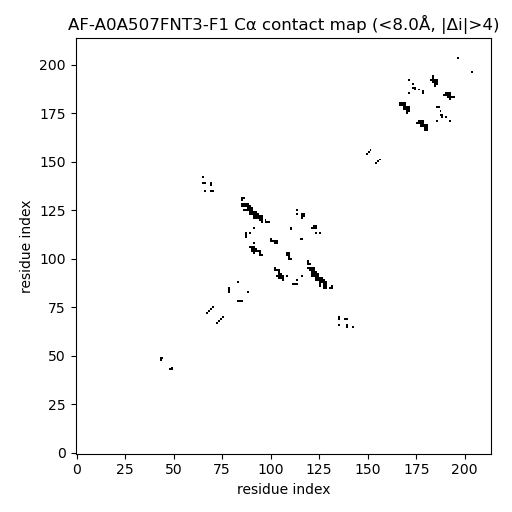0 80.12 79 GLY A N 1
ATOM 588 C CA . GLY A 1 79 ? 17.937 -8.079 -10.814 1.00 80.12 79 GLY A CA 1
ATOM 589 C C . GLY A 1 79 ? 19.273 -8.805 -10.998 1.00 80.12 79 GLY A C 1
ATOM 590 O O . GLY A 1 79 ? 19.847 -8.757 -12.085 1.00 80.12 79 GLY A O 1
ATOM 591 N N . LEU A 1 80 ? 19.725 -9.551 -9.984 1.00 82.44 80 LEU A N 1
ATOM 592 C CA . LEU A 1 80 ? 20.914 -10.407 -10.066 1.00 82.44 80 LEU A CA 1
ATOM 593 C C . LEU A 1 80 ? 20.727 -11.562 -11.059 1.00 82.44 80 LEU A C 1
ATOM 595 O O . LEU A 1 80 ? 21.640 -11.863 -11.828 1.00 82.44 80 LEU A O 1
ATOM 599 N N . ALA A 1 81 ? 19.541 -12.174 -11.097 1.00 79.50 81 ALA A N 1
ATOM 600 C CA . ALA A 1 81 ? 19.234 -13.234 -12.059 1.00 79.50 81 ALA A CA 1
ATOM 601 C C . ALA A 1 81 ? 19.210 -12.727 -13.514 1.00 79.50 81 ALA A C 1
ATOM 603 O O . ALA A 1 81 ? 19.608 -13.446 -14.427 1.00 79.50 81 ALA A O 1
ATOM 604 N N . THR A 1 82 ? 18.783 -11.480 -13.732 1.00 75.12 82 THR A N 1
ATOM 605 C CA . THR A 1 82 ? 18.619 -10.891 -15.076 1.00 75.12 82 THR A CA 1
ATOM 606 C C . THR A 1 82 ? 19.840 -10.065 -15.518 1.00 75.12 82 THR A C 1
ATOM 608 O O . THR A 1 82 ? 19.885 -9.591 -16.652 1.00 75.12 82 THR A O 1
ATOM 611 N N . GLN A 1 83 ? 20.834 -9.866 -14.638 1.00 67.44 83 GLN A N 1
ATOM 612 C CA . GLN A 1 83 ? 22.025 -9.013 -14.840 1.00 67.44 83 GLN A CA 1
ATOM 613 C C . GLN A 1 83 ? 21.704 -7.557 -15.254 1.00 67.44 83 GLN A C 1
ATOM 615 O O . GLN A 1 83 ? 22.589 -6.795 -15.644 1.00 67.44 83 GLN A O 1
ATOM 620 N N . LYS A 1 84 ? 20.431 -7.152 -15.177 1.00 71.12 84 LYS A N 1
ATOM 621 C CA . LYS A 1 84 ? 19.911 -5.837 -15.559 1.00 71.12 84 LYS A CA 1
ATOM 622 C C . LYS A 1 84 ? 18.812 -5.428 -14.584 1.00 71.12 84 LYS A C 1
ATOM 624 O O . LYS A 1 84 ? 17.943 -6.227 -14.241 1.00 71.12 84 LYS A O 1
ATOM 629 N N . ASN A 1 85 ? 18.818 -4.157 -14.182 1.00 76.69 85 ASN A N 1
ATOM 630 C CA . ASN A 1 85 ? 17.708 -3.566 -13.439 1.00 76.69 85 ASN A CA 1
ATOM 631 C C . ASN A 1 85 ? 16.502 -3.429 -14.373 1.00 76.69 85 ASN A C 1
ATOM 633 O O . ASN A 1 85 ? 16.575 -2.671 -15.342 1.00 76.69 85 ASN A O 1
ATOM 637 N N . LEU A 1 86 ? 15.394 -4.115 -14.070 1.00 77.94 86 LEU A N 1
ATOM 638 C CA . LEU A 1 86 ? 14.179 -4.059 -14.892 1.00 77.94 86 LEU A CA 1
ATOM 639 C C . LEU A 1 86 ? 13.682 -2.620 -15.060 1.00 77.94 86 LEU A C 1
ATOM 641 O O . LEU A 1 86 ? 13.315 -2.238 -16.160 1.00 77.94 86 LEU A O 1
ATOM 645 N N . ASN A 1 87 ? 13.792 -1.786 -14.022 1.00 82.56 87 ASN A N 1
ATOM 646 C CA . ASN A 1 87 ? 13.411 -0.368 -14.063 1.00 82.56 87 ASN A CA 1
ATOM 647 C C . ASN A 1 87 ? 14.184 0.463 -15.096 1.00 82.56 87 ASN A C 1
ATOM 649 O O . ASN A 1 87 ? 13.642 1.426 -15.634 1.00 82.56 87 ASN A O 1
ATOM 653 N N . ASN A 1 88 ? 15.429 0.083 -15.395 1.00 81.38 88 ASN A N 1
ATOM 654 C CA . ASN A 1 88 ? 16.297 0.799 -16.331 1.00 81.38 88 ASN A CA 1
ATOM 655 C C . ASN A 1 88 ? 16.270 0.176 -17.728 1.00 81.38 88 ASN A C 1
ATOM 657 O O . ASN A 1 88 ? 17.103 0.506 -18.569 1.00 81.38 88 ASN A O 1
ATOM 661 N N . MET A 1 89 ? 15.318 -0.717 -17.986 1.00 81.31 89 MET A N 1
ATOM 662 C CA . MET A 1 89 ? 15.077 -1.240 -19.312 1.00 81.31 89 MET A CA 1
ATOM 663 C C . MET A 1 89 ? 14.072 -0.328 -20.022 1.00 81.31 89 MET A C 1
ATOM 665 O O . MET A 1 89 ? 12.860 -0.394 -19.809 1.00 81.31 89 MET A O 1
ATOM 669 N N . PHE A 1 90 ? 14.601 0.581 -20.830 1.00 84.69 90 PHE A N 1
ATOM 670 C CA . PHE A 1 90 ? 13.824 1.526 -21.617 1.00 84.69 90 PHE A CA 1
ATOM 671 C C . PHE A 1 90 ? 14.328 1.546 -23.055 1.00 84.69 90 PHE A C 1
ATOM 673 O O . PHE A 1 90 ? 15.412 1.058 -23.353 1.00 84.69 90 PHE A O 1
ATOM 680 N N . LEU A 1 91 ? 13.501 2.064 -23.955 1.00 87.12 91 LEU A N 1
ATOM 681 C CA . LEU A 1 91 ? 13.834 2.202 -25.366 1.00 87.12 91 LEU A CA 1
ATOM 682 C C . LEU A 1 91 ? 13.667 3.659 -25.778 1.00 87.12 91 LEU A C 1
ATOM 684 O O . LEU A 1 91 ? 12.634 4.266 -25.510 1.00 87.12 91 LEU A O 1
ATOM 688 N N . ILE A 1 92 ? 14.671 4.230 -26.437 1.00 85.06 92 ILE A N 1
ATOM 689 C CA . ILE A 1 92 ? 14.615 5.624 -26.883 1.00 85.06 92 ILE A CA 1
ATOM 690 C C . ILE A 1 92 ? 14.050 5.670 -28.300 1.00 85.06 92 ILE A C 1
ATOM 692 O O . ILE A 1 92 ? 14.616 5.082 -29.225 1.00 85.06 92 ILE A O 1
ATOM 696 N N . ILE A 1 93 ? 12.930 6.376 -28.466 1.00 87.38 93 ILE A N 1
ATOM 697 C CA . ILE A 1 93 ? 12.229 6.520 -29.751 1.00 87.38 93 ILE A CA 1
ATOM 698 C C . ILE A 1 93 ? 12.692 7.795 -30.461 1.00 87.38 93 ILE A C 1
ATOM 700 O O . ILE A 1 93 ? 12.994 7.781 -31.659 1.00 87.38 93 ILE A O 1
ATOM 704 N N . HIS A 1 94 ? 12.800 8.894 -29.711 1.00 84.81 94 HIS A N 1
ATOM 705 C CA . HIS A 1 94 ? 13.309 10.161 -30.223 1.00 84.81 94 HIS A CA 1
ATOM 706 C C . HIS A 1 94 ? 14.560 10.580 -29.481 1.00 84.81 94 HIS A C 1
ATOM 708 O O . HIS A 1 94 ? 14.580 10.668 -28.258 1.00 84.81 94 HIS A O 1
ATOM 714 N N . CYS A 1 95 ? 15.583 10.874 -30.269 1.00 80.31 95 CYS A N 1
ATOM 715 C CA . CYS A 1 95 ? 16.815 11.453 -29.789 1.00 80.31 95 CYS A CA 1
ATOM 716 C C . CYS A 1 95 ? 16.718 12.970 -29.788 1.00 80.31 95 CYS A C 1
ATOM 718 O O . CYS A 1 95 ? 16.282 13.567 -30.773 1.00 80.31 95 CYS A O 1
ATOM 720 N N . SER A 1 96 ? 17.152 13.571 -28.687 1.00 79.00 96 SER A N 1
ATOM 721 C CA . SER A 1 96 ? 17.375 15.007 -28.599 1.00 79.00 96 SER A CA 1
ATOM 722 C C . SER A 1 96 ? 18.715 15.372 -29.234 1.00 79.00 96 SER A C 1
ATOM 724 O O . SER A 1 96 ? 19.694 14.634 -29.104 1.00 79.00 96 SER A O 1
ATOM 726 N N . ALA A 1 97 ? 18.757 16.517 -29.917 1.00 72.25 97 ALA A N 1
ATOM 727 C CA . ALA A 1 97 ? 19.968 17.041 -30.547 1.00 72.25 97 ALA A CA 1
ATOM 728 C C . ALA A 1 97 ? 21.017 17.533 -29.526 1.00 72.25 97 ALA A C 1
ATOM 730 O O . ALA A 1 97 ? 22.187 17.642 -29.873 1.00 72.25 97 ALA A O 1
ATOM 731 N N . ASN A 1 98 ? 20.618 17.773 -28.270 1.00 73.56 98 ASN A N 1
ATOM 732 C CA . ASN A 1 98 ? 21.481 18.280 -27.194 1.00 73.56 98 ASN A CA 1
ATOM 733 C C . ASN A 1 98 ? 21.986 17.170 -26.249 1.00 73.56 98 ASN A C 1
ATOM 735 O O . ASN A 1 98 ? 22.139 17.396 -25.051 1.00 73.56 98 ASN A O 1
ATOM 739 N N . SER A 1 99 ? 22.227 15.959 -26.759 1.00 73.44 99 SER A N 1
ATOM 740 C CA . SER A 1 99 ? 22.773 14.868 -25.941 1.00 73.44 99 SER A CA 1
ATOM 741 C C . SER A 1 99 ? 24.287 15.004 -25.758 1.00 73.44 99 SER A C 1
ATOM 743 O O . SER A 1 99 ? 25.034 15.082 -26.732 1.00 73.44 99 SER A O 1
ATOM 745 N N . THR A 1 100 ? 24.747 14.963 -24.507 1.00 69.19 100 THR A N 1
ATOM 746 C CA . THR A 1 100 ? 26.177 15.027 -24.148 1.00 69.19 100 THR A CA 1
ATOM 747 C C . THR A 1 100 ? 26.910 13.692 -24.317 1.00 69.19 100 THR A C 1
ATOM 749 O O . THR A 1 100 ? 28.125 13.685 -24.496 1.00 69.19 100 THR A O 1
ATOM 752 N N . LEU A 1 101 ? 26.187 12.564 -24.302 1.00 72.00 101 LEU A N 1
ATOM 753 C CA . LEU A 1 101 ? 26.739 11.207 -24.454 1.00 72.00 101 LEU A CA 1
ATOM 754 C C . LEU A 1 101 ? 26.447 10.572 -25.829 1.00 72.00 101 LEU A C 1
ATOM 756 O O . LEU A 1 101 ? 26.883 9.452 -26.100 1.00 72.00 101 LEU A O 1
ATOM 760 N N . GLY A 1 102 ? 25.752 11.294 -26.713 1.00 74.06 102 GLY A N 1
ATOM 761 C CA . GLY A 1 102 ? 25.266 10.796 -27.997 1.00 74.06 102 GLY A CA 1
ATOM 762 C C . GLY A 1 102 ? 23.990 9.969 -27.834 1.00 74.06 102 GLY A C 1
ATOM 763 O O . GLY A 1 102 ? 23.860 9.159 -26.925 1.00 74.06 102 GLY A O 1
ATOM 764 N N . CYS A 1 103 ? 23.019 10.143 -28.729 1.00 78.06 103 CYS A N 1
ATOM 765 C CA . CYS A 1 103 ? 21.768 9.392 -28.667 1.00 78.06 103 CYS A CA 1
ATOM 766 C C . CYS A 1 103 ? 21.635 8.428 -29.848 1.00 78.06 103 CYS A C 1
ATOM 768 O O . CYS A 1 103 ? 21.794 8.809 -31.009 1.00 78.06 103 CYS A O 1
ATOM 770 N N . ARG A 1 104 ? 21.318 7.168 -29.539 1.00 79.81 104 ARG A N 1
ATOM 771 C CA . ARG A 1 104 ? 20.997 6.113 -30.505 1.00 79.81 104 ARG A CA 1
ATOM 772 C C . ARG A 1 104 ? 19.568 5.640 -30.261 1.00 79.81 104 ARG A C 1
ATOM 774 O O . ARG A 1 104 ? 19.167 5.452 -29.115 1.00 79.81 104 ARG A O 1
ATOM 781 N N . LYS A 1 105 ? 18.801 5.471 -31.340 1.00 80.94 105 LYS A N 1
ATOM 782 C CA . LYS A 1 105 ? 17.447 4.903 -31.277 1.00 80.94 105 LYS A CA 1
ATOM 783 C C . LYS A 1 105 ? 17.530 3.398 -31.033 1.00 80.94 105 LYS A C 1
ATOM 785 O O . LYS A 1 105 ? 18.399 2.739 -31.598 1.00 80.94 105 LYS A O 1
ATOM 790 N N . GLY A 1 106 ? 16.590 2.858 -30.264 1.00 77.12 106 GLY A N 1
ATOM 791 C CA . GLY A 1 106 ? 16.526 1.426 -29.955 1.00 77.12 106 GLY A CA 1
ATOM 792 C C . GLY A 1 106 ? 17.052 1.082 -28.561 1.00 77.12 106 GLY A C 1
ATOM 793 O O . GLY A 1 106 ? 17.034 1.929 -27.672 1.00 77.12 106 GLY A O 1
ATOM 794 N N . SER A 1 107 ? 17.463 -0.174 -28.366 1.00 73.81 107 SER A N 1
ATOM 795 C CA . SER A 1 107 ? 17.946 -0.721 -27.084 1.00 73.81 107 SER A CA 1
ATOM 796 C C . SER A 1 107 ? 19.408 -0.395 -26.770 1.00 73.81 107 SER A C 1
ATOM 798 O O . SER A 1 107 ? 19.830 -0.510 -25.623 1.00 73.81 107 SER A O 1
ATOM 800 N N . ASP A 1 108 ? 20.181 -0.002 -27.784 1.00 74.81 108 ASP A N 1
ATOM 801 C CA . ASP A 1 108 ? 21.630 0.176 -27.689 1.00 74.81 108 ASP A CA 1
ATOM 802 C C . ASP A 1 108 ? 21.961 1.664 -27.557 1.00 74.81 108 ASP A C 1
ATOM 804 O O . ASP A 1 108 ? 22.487 2.304 -28.473 1.00 74.81 108 ASP A O 1
ATOM 808 N N . HIS A 1 109 ? 21.598 2.235 -26.410 1.00 77.50 109 HIS A N 1
ATOM 809 C CA . HIS A 1 109 ? 21.833 3.636 -26.078 1.00 77.50 109 HIS A CA 1
ATOM 810 C C . HIS A 1 109 ? 22.843 3.785 -24.926 1.00 77.50 109 HIS A C 1
ATOM 812 O O . HIS A 1 109 ? 22.867 2.954 -24.019 1.00 77.50 109 HIS A O 1
ATOM 818 N N . PRO A 1 110 ? 23.658 4.855 -24.904 1.00 76.88 110 PRO A N 1
ATOM 819 C CA . PRO A 1 110 ? 24.707 5.036 -23.893 1.00 76.88 110 PRO A CA 1
ATOM 820 C C . PRO A 1 110 ? 24.181 5.488 -22.520 1.00 76.88 110 PRO A C 1
ATOM 822 O O . PRO A 1 110 ? 24.956 5.641 -21.580 1.00 76.88 110 PRO A O 1
ATOM 825 N N . TYR A 1 111 ? 22.872 5.702 -22.386 1.00 75.00 111 TYR A N 1
ATOM 826 C CA . TYR A 1 111 ? 22.239 6.086 -21.129 1.00 75.00 111 TYR A CA 1
ATOM 827 C C . TYR A 1 111 ? 22.137 4.908 -20.159 1.00 75.00 111 TYR A C 1
ATOM 829 O O . TYR A 1 111 ? 21.557 3.876 -20.496 1.00 75.00 111 TYR A O 1
ATOM 837 N N . GLY A 1 112 ? 22.648 5.084 -18.937 1.00 75.75 112 GLY A N 1
ATOM 838 C CA . GLY A 1 112 ? 22.573 4.071 -17.879 1.00 75.75 112 GLY A CA 1
ATOM 839 C C . GLY A 1 112 ? 21.258 4.089 -17.090 1.00 75.75 112 GLY A C 1
ATOM 840 O O . GLY A 1 112 ? 20.908 3.100 -16.439 1.00 75.75 112 GLY A O 1
ATOM 841 N N . THR A 1 113 ? 20.515 5.201 -17.130 1.00 82.12 113 THR A N 1
ATOM 842 C CA . THR A 1 113 ? 19.245 5.364 -16.409 1.00 82.12 113 THR A CA 1
ATOM 843 C C . THR A 1 113 ? 18.228 6.170 -17.215 1.00 82.12 113 THR A C 1
ATOM 845 O O . THR A 1 113 ? 18.578 7.005 -18.051 1.00 82.12 113 THR A O 1
ATOM 848 N N . VAL A 1 114 ? 16.947 5.947 -16.920 1.00 82.00 114 VAL A N 1
ATOM 849 C CA . VAL A 1 114 ? 15.823 6.651 -17.555 1.00 82.00 114 VAL A CA 1
ATOM 850 C C . VAL A 1 114 ? 15.867 8.160 -17.286 1.00 82.00 114 VAL A C 1
ATOM 852 O O . VAL A 1 114 ? 15.494 8.966 -18.141 1.00 82.00 114 VAL A O 1
ATOM 855 N N . LEU A 1 115 ? 16.342 8.551 -16.096 1.00 82.88 115 LEU A N 1
ATOM 856 C CA . LEU A 1 115 ? 16.462 9.955 -15.701 1.00 82.88 115 LEU A CA 1
ATOM 857 C C . LEU A 1 115 ? 17.408 10.709 -16.635 1.00 82.88 115 LEU A C 1
ATOM 859 O O . LEU A 1 115 ? 17.046 11.779 -17.105 1.00 82.88 115 LEU A O 1
ATOM 863 N N . GLN A 1 116 ? 18.565 10.123 -16.957 1.00 81.38 116 GLN A N 1
ATOM 864 C CA . GLN A 1 116 ? 19.556 10.745 -17.841 1.00 81.38 116 GLN A CA 1
ATOM 865 C C . GLN A 1 116 ? 19.018 10.948 -19.262 1.00 81.38 116 GLN A C 1
ATOM 867 O O . GLN A 1 116 ? 19.239 11.986 -19.879 1.00 81.38 116 GLN A O 1
ATOM 872 N N . ALA A 1 117 ? 18.263 9.978 -19.779 1.00 79.44 117 ALA A N 1
ATOM 873 C CA . ALA A 1 117 ? 17.651 10.111 -21.098 1.00 79.44 117 ALA A CA 1
ATOM 874 C C . ALA A 1 117 ? 16.535 11.173 -21.113 1.00 79.44 117 ALA A C 1
ATOM 876 O O . ALA A 1 117 ? 16.370 11.895 -22.095 1.00 79.44 117 ALA A O 1
ATOM 877 N N . THR A 1 118 ? 15.800 11.310 -20.006 1.00 79.94 118 THR A N 1
ATOM 878 C CA . THR A 1 118 ? 14.729 12.309 -19.871 1.00 79.94 118 THR A CA 1
ATOM 879 C C . THR A 1 118 ? 15.296 13.725 -19.728 1.00 79.94 118 THR A C 1
ATOM 881 O O . THR A 1 118 ? 14.764 14.650 -20.335 1.00 79.94 118 THR A O 1
ATOM 884 N N . THR A 1 119 ? 16.396 13.908 -18.984 1.00 81.31 119 THR A N 1
ATOM 885 C CA . THR A 1 119 ? 17.055 15.220 -18.823 1.00 81.31 119 THR A CA 1
ATOM 886 C C . THR A 1 119 ? 17.654 15.744 -20.120 1.00 81.31 119 THR A C 1
ATOM 888 O O . THR A 1 119 ? 17.650 16.949 -20.351 1.00 81.31 119 THR A O 1
ATOM 891 N N . ASP A 1 120 ? 18.100 14.846 -20.994 1.00 81.12 120 ASP A N 1
ATOM 892 C CA . ASP A 1 120 ? 18.588 15.204 -22.324 1.00 81.12 120 ASP A CA 1
ATOM 893 C C . ASP A 1 120 ? 17.449 15.558 -23.296 1.00 81.12 120 ASP A C 1
ATOM 895 O O . ASP A 1 120 ? 17.711 16.036 -24.397 1.00 81.12 120 ASP A O 1
ATOM 899 N N . GLY A 1 121 ? 16.182 15.348 -22.916 1.00 79.69 121 GLY A N 1
ATOM 900 C CA . GLY A 1 121 ? 15.007 15.591 -23.757 1.00 79.69 121 GLY A CA 1
ATOM 901 C C . GLY A 1 121 ? 14.716 14.467 -24.756 1.00 79.69 121 GLY A C 1
ATOM 902 O O . GLY A 1 121 ? 14.016 14.688 -25.745 1.00 79.69 121 GLY A O 1
ATOM 903 N N . ALA A 1 122 ? 15.268 13.269 -24.545 1.00 83.44 122 ALA A N 1
ATOM 904 C CA . ALA A 1 122 ? 14.973 12.111 -25.377 1.00 83.44 122 ALA A CA 1
ATOM 905 C C . ALA A 1 122 ? 13.616 11.496 -24.985 1.00 83.44 122 ALA A C 1
ATOM 907 O O . ALA A 1 122 ? 13.321 11.308 -23.804 1.00 83.44 122 ALA A O 1
ATOM 908 N N . ALA A 1 123 ? 12.783 11.148 -25.971 1.00 84.56 123 ALA A N 1
ATOM 909 C CA . ALA A 1 123 ? 11.513 10.474 -25.703 1.00 84.56 123 ALA A CA 1
ATOM 910 C C . ALA A 1 123 ? 11.765 8.980 -25.462 1.00 84.56 123 ALA A C 1
ATOM 912 O O . ALA A 1 123 ? 12.151 8.252 -26.387 1.00 84.56 123 ALA A O 1
ATOM 913 N N . THR A 1 124 ? 11.551 8.534 -24.223 1.00 84.38 124 THR A N 1
ATOM 914 C CA . THR A 1 124 ? 11.803 7.163 -23.766 1.00 84.38 124 THR A CA 1
ATOM 915 C C . THR A 1 124 ? 10.507 6.381 -23.557 1.00 84.38 124 THR A C 1
ATOM 917 O O . THR A 1 124 ? 9.536 6.877 -22.987 1.00 84.38 124 THR A O 1
ATOM 920 N N . TRP A 1 125 ? 10.485 5.128 -24.009 1.00 85.81 125 TRP A N 1
ATOM 921 C CA . TRP A 1 125 ? 9.454 4.155 -23.672 1.00 85.81 125 TRP A CA 1
ATOM 922 C C . TRP A 1 125 ? 9.958 3.262 -22.538 1.00 85.81 125 TRP A C 1
ATOM 924 O O . TRP A 1 125 ? 10.793 2.379 -22.734 1.00 85.81 125 TRP A O 1
ATOM 934 N N . ASN A 1 126 ? 9.444 3.507 -21.333 1.00 87.56 126 ASN A N 1
ATOM 935 C CA . ASN A 1 126 ? 9.916 2.892 -20.088 1.00 87.56 126 ASN A CA 1
ATOM 936 C C . ASN A 1 126 ? 9.117 1.632 -19.739 1.00 87.56 126 ASN A C 1
ATOM 938 O O . ASN A 1 126 ? 8.441 1.568 -18.711 1.00 87.56 126 ASN A O 1
ATOM 942 N N . TYR A 1 127 ? 9.171 0.626 -20.613 1.00 88.50 127 TYR A N 1
ATOM 943 C CA . TYR A 1 127 ? 8.463 -0.643 -20.408 1.00 88.50 127 TYR A CA 1
ATOM 944 C C . TYR A 1 127 ? 8.994 -1.430 -19.202 1.00 88.50 127 TYR A C 1
ATOM 946 O O . TYR A 1 127 ? 8.250 -2.187 -18.582 1.00 88.50 127 TYR A O 1
ATOM 954 N N . GLY A 1 128 ? 10.247 -1.194 -18.819 1.00 86.31 128 GLY A N 1
ATOM 955 C CA . GLY A 1 128 ? 10.857 -1.727 -17.614 1.00 86.31 128 GLY A CA 1
ATOM 956 C C . GLY A 1 128 ? 10.099 -1.397 -16.326 1.00 86.31 128 GLY A C 1
ATOM 957 O O . GLY A 1 128 ? 9.754 -2.296 -15.566 1.00 86.31 128 GLY A O 1
ATOM 958 N N . ASN A 1 129 ? 9.751 -0.124 -16.114 1.00 85.94 129 ASN A N 1
ATOM 959 C CA . ASN A 1 129 ? 8.997 0.308 -14.929 1.00 85.94 129 ASN A CA 1
ATOM 960 C C . ASN A 1 129 ? 7.575 -0.285 -14.892 1.00 85.94 129 ASN A C 1
ATOM 962 O O . ASN A 1 129 ? 7.053 -0.654 -13.837 1.00 85.94 129 ASN A O 1
ATOM 966 N N . PHE A 1 130 ? 6.950 -0.420 -16.064 1.00 88.12 130 PHE A N 1
ATOM 967 C CA . PHE A 1 130 ? 5.656 -1.084 -16.179 1.00 88.12 130 PHE A CA 1
ATOM 968 C C . PHE A 1 130 ? 5.753 -2.566 -15.801 1.00 88.12 130 PHE A C 1
ATOM 970 O O . PHE A 1 130 ? 4.961 -3.044 -14.991 1.00 88.12 130 PHE A O 1
ATOM 977 N N . LEU A 1 131 ? 6.754 -3.280 -16.324 1.00 86.06 131 LEU A N 1
ATOM 978 C CA . LEU A 1 131 ? 6.954 -4.694 -16.022 1.00 86.06 131 LEU A CA 1
ATOM 979 C C . LEU A 1 131 ? 7.252 -4.918 -14.534 1.00 86.06 131 LEU A C 1
ATOM 981 O O . LEU A 1 131 ? 6.665 -5.814 -13.934 1.00 86.06 131 LEU A O 1
ATOM 985 N N . THR A 1 132 ? 8.074 -4.065 -13.915 1.00 84.31 132 THR A N 1
ATOM 986 C CA . THR A 1 132 ? 8.297 -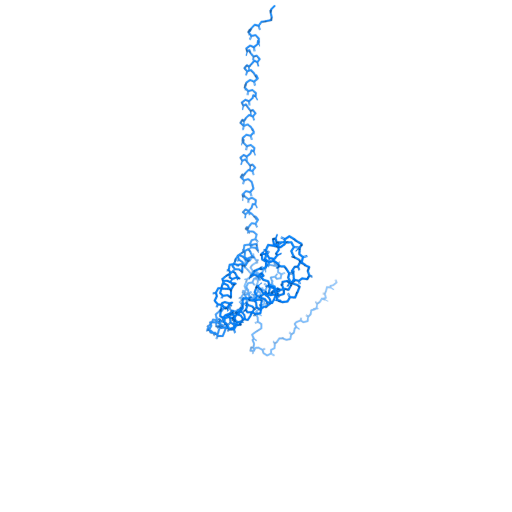4.090 -12.461 1.00 84.31 132 THR A CA 1
ATOM 987 C C . THR A 1 132 ? 6.994 -3.888 -11.694 1.00 84.31 132 THR A C 1
ATOM 989 O O . THR A 1 132 ? 6.716 -4.628 -10.757 1.00 84.31 132 THR A O 1
ATOM 992 N N . SER A 1 133 ? 6.145 -2.945 -12.112 1.00 87.06 133 SER A N 1
ATOM 993 C CA . SER A 1 133 ? 4.853 -2.695 -11.459 1.00 87.06 133 SER A CA 1
ATOM 994 C C . SER A 1 133 ? 3.902 -3.896 -11.561 1.00 87.06 133 SER A C 1
ATOM 996 O O . SER A 1 133 ? 3.234 -4.236 -10.585 1.00 87.06 133 SER A O 1
ATOM 998 N N . VAL A 1 134 ? 3.871 -4.576 -12.713 1.00 89.56 134 VAL A N 1
ATOM 999 C CA . VAL A 1 134 ? 3.079 -5.804 -12.919 1.00 89.56 134 VAL A CA 1
ATOM 1000 C C . VAL A 1 134 ? 3.609 -6.959 -12.067 1.00 89.56 134 VAL A C 1
ATOM 1002 O O . VAL A 1 134 ? 2.825 -7.652 -11.419 1.00 89.56 134 VAL A O 1
ATOM 1005 N N . ILE A 1 135 ? 4.931 -7.150 -12.022 1.00 85.38 135 ILE A N 1
ATOM 1006 C CA . ILE A 1 135 ? 5.572 -8.163 -11.171 1.00 85.38 135 ILE A CA 1
ATOM 1007 C C . ILE A 1 135 ? 5.275 -7.873 -9.697 1.00 85.38 135 ILE A C 1
ATOM 1009 O O . ILE A 1 135 ? 4.863 -8.773 -8.969 1.00 85.38 135 ILE A O 1
ATOM 1013 N N . ASN A 1 136 ? 5.393 -6.619 -9.264 1.00 85.88 136 ASN A N 1
ATOM 1014 C CA . ASN A 1 136 ? 5.097 -6.208 -7.896 1.00 85.88 136 ASN A CA 1
ATOM 1015 C C . ASN A 1 136 ? 3.633 -6.457 -7.530 1.00 85.88 136 ASN A C 1
ATOM 1017 O O . ASN A 1 136 ? 3.356 -6.979 -6.455 1.00 85.88 136 ASN A O 1
ATOM 1021 N N . PHE A 1 137 ? 2.695 -6.148 -8.425 1.00 87.44 137 PHE A N 1
ATOM 1022 C CA . PHE A 1 137 ? 1.279 -6.444 -8.218 1.00 87.44 137 PHE A CA 1
ATOM 1023 C C . PHE A 1 137 ? 1.026 -7.950 -8.035 1.00 87.44 137 PHE A C 1
ATOM 1025 O O . PHE A 1 137 ? 0.343 -8.348 -7.088 1.00 87.44 137 PHE A O 1
ATOM 1032 N N . LEU A 1 138 ? 1.619 -8.789 -8.891 1.00 89.94 138 LEU A N 1
ATOM 1033 C CA . LEU A 1 138 ? 1.511 -10.249 -8.794 1.00 89.94 138 LEU A CA 1
ATOM 1034 C C . LEU A 1 138 ? 2.143 -10.787 -7.505 1.00 89.94 138 LEU A C 1
ATOM 1036 O O . LEU A 1 138 ? 1.548 -11.634 -6.842 1.00 89.94 138 LEU A O 1
ATOM 1040 N N . LEU A 1 139 ? 3.314 -10.277 -7.118 1.00 87.75 139 LEU A N 1
ATOM 1041 C CA . LEU A 1 139 ? 4.012 -10.695 -5.903 1.00 87.75 139 LEU A CA 1
ATOM 1042 C C . LEU A 1 139 ? 3.267 -10.273 -4.639 1.00 87.75 139 LEU A C 1
ATOM 1044 O O . LEU A 1 139 ? 3.063 -11.107 -3.762 1.00 87.75 139 LEU A O 1
ATOM 1048 N N . ILE A 1 140 ? 2.817 -9.019 -4.551 1.00 86.94 140 ILE A N 1
ATOM 1049 C CA . ILE A 1 140 ? 2.024 -8.531 -3.418 1.00 86.94 14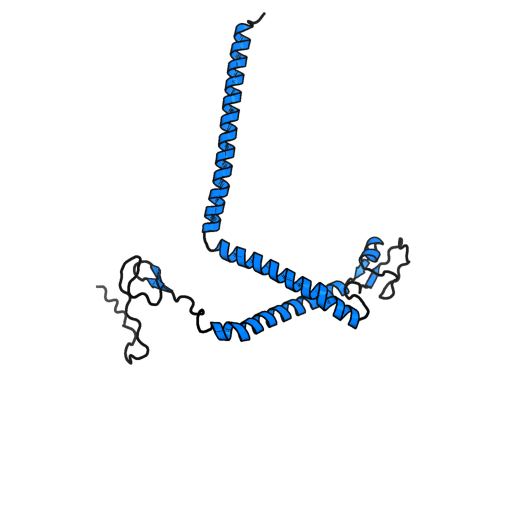0 ILE A CA 1
ATOM 1050 C C . ILE A 1 140 ? 0.754 -9.371 -3.306 1.00 86.94 140 ILE A C 1
ATOM 1052 O O . ILE A 1 140 ? 0.505 -9.943 -2.252 1.00 86.94 140 ILE A O 1
ATOM 1056 N N . SER A 1 141 ? -0.008 -9.530 -4.393 1.00 89.12 141 SER A N 1
ATOM 1057 C CA . SER A 1 141 ? -1.221 -10.356 -4.390 1.00 89.12 141 SER A CA 1
ATOM 1058 C C . SER A 1 141 ? -0.937 -11.796 -3.941 1.00 89.12 141 SER A C 1
ATOM 1060 O O . SER A 1 141 ? -1.626 -12.311 -3.057 1.00 89.12 141 SER A O 1
ATOM 1062 N N . SER A 1 142 ? 0.125 -12.418 -4.465 1.00 89.06 142 SER A N 1
ATOM 1063 C CA . SER A 1 142 ? 0.527 -13.780 -4.102 1.00 89.06 142 SER A CA 1
ATOM 1064 C C . SER A 1 142 ? 0.949 -13.900 -2.634 1.00 89.06 142 SER A C 1
ATOM 1066 O O . SER A 1 142 ? 0.585 -14.870 -1.973 1.00 89.06 142 SER A O 1
ATOM 1068 N N . ILE A 1 143 ? 1.694 -12.933 -2.093 1.00 86.31 143 ILE A N 1
ATOM 1069 C CA . ILE A 1 143 ? 2.133 -12.933 -0.690 1.00 86.31 143 ILE A CA 1
ATOM 1070 C C . ILE A 1 143 ? 0.948 -12.670 0.245 1.00 86.31 143 ILE A C 1
ATOM 1072 O O . ILE A 1 143 ? 0.827 -13.342 1.266 1.00 86.31 143 ILE A O 1
ATOM 1076 N N . MET A 1 144 ? 0.038 -11.756 -0.103 1.00 85.06 144 MET A N 1
ATOM 1077 C CA . MET A 1 144 ? -1.203 -11.514 0.649 1.00 85.06 144 MET A CA 1
ATOM 1078 C C . MET A 1 144 ? -2.069 -12.758 0.713 1.00 85.06 144 MET A C 1
ATOM 1080 O O . MET A 1 144 ? -2.512 -13.153 1.791 1.00 85.06 144 MET A O 1
ATOM 1084 N N . PHE A 1 145 ? -2.245 -13.417 -0.425 1.00 88.06 145 PHE A N 1
ATOM 1085 C CA . PHE A 1 145 ? -2.963 -14.674 -0.494 1.00 88.06 145 PHE A CA 1
ATOM 1086 C C . PHE A 1 145 ? -2.308 -15.751 0.381 1.00 88.06 145 PHE A C 1
ATOM 1088 O O . PHE A 1 145 ? -2.989 -16.381 1.188 1.00 88.06 145 PHE A O 1
ATOM 1095 N N . LEU A 1 146 ? -0.985 -15.924 0.287 1.00 88.38 146 LEU A N 1
ATOM 1096 C CA . LEU A 1 146 ? -0.257 -16.910 1.086 1.00 88.38 146 LEU A CA 1
ATOM 1097 C C . LEU A 1 146 ? -0.289 -16.603 2.586 1.00 88.38 146 LEU A C 1
ATOM 1099 O O . LEU A 1 146 ? -0.479 -17.527 3.368 1.00 88.38 146 LEU A O 1
ATOM 1103 N N . LEU A 1 147 ? -0.148 -15.344 3.008 1.00 84.25 147 LEU A N 1
ATOM 1104 C CA . LEU A 1 147 ? -0.217 -14.965 4.423 1.00 84.25 147 LEU A CA 1
ATOM 1105 C C . LEU A 1 147 ? -1.611 -15.203 5.003 1.00 84.25 147 LEU A C 1
ATOM 1107 O O . LEU A 1 147 ? -1.729 -15.779 6.084 1.00 84.25 147 LEU A O 1
ATOM 1111 N N . VAL A 1 148 ? -2.667 -14.827 4.276 1.00 84.50 148 VAL A N 1
ATOM 1112 C CA . VAL A 1 148 ? -4.048 -15.091 4.699 1.00 84.50 148 VAL A CA 1
ATOM 1113 C C . VAL A 1 148 ? -4.318 -16.592 4.733 1.00 84.50 148 VAL A C 1
ATOM 1115 O O . VAL A 1 148 ? -4.918 -17.078 5.688 1.00 84.50 148 VAL A O 1
ATOM 1118 N N . GLN A 1 149 ? -3.839 -17.351 3.746 1.00 83.62 149 GLN A N 1
ATOM 1119 C CA . GLN A 1 149 ? -4.008 -18.802 3.704 1.00 83.62 149 GLN A CA 1
ATOM 1120 C C . GLN A 1 149 ? -3.198 -19.509 4.800 1.00 83.62 149 GLN A C 1
ATOM 1122 O O . GLN A 1 149 ? -3.694 -20.466 5.390 1.00 83.62 149 GLN A O 1
ATOM 1127 N N . LEU A 1 150 ? -1.991 -19.034 5.121 1.00 84.00 150 LEU A N 1
ATOM 1128 C CA . LEU A 1 150 ? -1.157 -19.548 6.209 1.00 84.00 150 LEU A CA 1
ATOM 1129 C C . LEU A 1 150 ? -1.808 -19.263 7.560 1.00 84.00 150 LEU A C 1
ATOM 1131 O O . LEU A 1 150 ? -1.985 -20.176 8.360 1.00 84.00 150 LEU A O 1
ATOM 1135 N N . TYR A 1 151 ? -2.233 -18.023 7.791 1.00 83.12 151 TYR A N 1
ATOM 1136 C CA . TYR A 1 151 ? -2.960 -17.644 8.997 1.00 83.12 151 TYR A CA 1
ATOM 1137 C C . TYR A 1 151 ? -4.287 -18.409 9.118 1.00 83.12 151 TYR A C 1
ATOM 1139 O O . TYR A 1 151 ? -4.621 -18.933 10.179 1.00 83.12 151 TYR A O 1
ATOM 1147 N N . SER A 1 152 ? -5.028 -18.569 8.021 1.00 80.75 152 SER A N 1
ATOM 1148 C CA . SER A 1 152 ? -6.290 -19.312 8.002 1.00 80.75 152 SER A CA 1
ATOM 1149 C C . SER A 1 152 ? -6.097 -20.811 8.250 1.00 80.75 152 SER A C 1
ATOM 1151 O O . SER A 1 152 ? -6.834 -21.427 9.023 1.00 80.75 152 SER A O 1
ATOM 1153 N N . ASN A 1 153 ? -5.070 -21.413 7.650 1.00 78.56 153 ASN A N 1
ATOM 1154 C CA . ASN A 1 153 ? -4.796 -22.838 7.796 1.00 78.56 153 ASN A CA 1
ATOM 1155 C C . ASN A 1 153 ? -4.126 -23.180 9.139 1.00 78.56 153 ASN A C 1
ATOM 1157 O O . ASN A 1 153 ? -4.394 -24.251 9.674 1.00 78.56 153 ASN A O 1
ATOM 1161 N N . ALA A 1 154 ? -3.294 -22.298 9.701 1.00 69.81 154 ALA A N 1
ATOM 1162 C CA . ALA A 1 154 ? -2.562 -22.549 10.946 1.00 69.81 154 ALA A CA 1
ATOM 1163 C C . ALA A 1 154 ? -3.271 -22.003 12.200 1.00 69.81 154 ALA A C 1
ATOM 1165 O O . ALA A 1 154 ? -3.330 -22.683 13.222 1.00 69.81 154 ALA A O 1
ATOM 1166 N N . PHE A 1 155 ? -3.833 -20.793 12.137 1.00 64.19 155 PHE A N 1
ATOM 1167 C CA . PHE A 1 155 ? -4.369 -20.078 13.302 1.00 64.19 155 PHE A CA 1
ATOM 1168 C C . PHE A 1 155 ? -5.903 -20.141 13.373 1.00 64.19 155 PHE A C 1
ATOM 1170 O O . PHE A 1 155 ? -6.458 -20.462 14.425 1.00 64.19 155 PHE A O 1
ATOM 1177 N N . LEU A 1 156 ? -6.617 -19.958 12.251 1.00 62.12 156 LEU A N 1
ATOM 1178 C CA . LEU A 1 156 ? -8.086 -20.075 12.235 1.00 62.12 156 LEU A CA 1
ATOM 1179 C C . LEU A 1 156 ? -8.588 -21.521 12.333 1.00 62.12 156 LEU A C 1
ATOM 1181 O O . LEU A 1 156 ? -9.705 -21.715 12.795 1.00 62.12 156 LEU A O 1
ATOM 1185 N N . LYS A 1 157 ? -7.808 -22.557 11.985 1.00 61.94 157 LYS A N 1
ATOM 1186 C CA . LYS A 1 157 ? -8.176 -23.950 12.337 1.00 61.94 157 LYS A CA 1
ATOM 1187 C C . LYS A 1 157 ? -8.246 -24.165 13.853 1.00 61.94 157 LYS A C 1
ATOM 1189 O O . LYS A 1 157 ? -9.052 -24.970 14.309 1.00 61.94 157 LYS A O 1
ATOM 1194 N N . THR A 1 158 ? -7.464 -23.404 14.612 1.00 57.47 158 THR A N 1
ATOM 1195 C CA . THR A 1 158 ? -7.420 -23.453 16.078 1.00 57.47 158 THR A CA 1
ATOM 1196 C C . THR A 1 158 ? -8.467 -22.516 16.707 1.00 57.47 158 THR A C 1
ATOM 1198 O O . THR A 1 158 ? -9.052 -22.868 17.727 1.00 57.47 158 THR A O 1
ATOM 1201 N N . LEU A 1 159 ? -8.797 -21.383 16.062 1.00 58.06 159 LEU A N 1
ATOM 1202 C CA . LEU A 1 159 ? -9.829 -20.424 16.512 1.00 58.06 159 LEU A CA 1
ATOM 1203 C C . LEU A 1 159 ? -11.241 -20.626 15.934 1.00 58.06 159 LEU A C 1
ATOM 1205 O O . LEU A 1 159 ? -12.196 -20.051 16.456 1.00 58.06 159 LEU A O 1
ATOM 1209 N N . LYS A 1 160 ? -11.436 -21.476 14.915 1.00 55.44 160 LYS A N 1
ATOM 1210 C CA . LYS A 1 160 ? -12.772 -21.852 14.397 1.00 55.44 160 LYS A CA 1
ATOM 1211 C C . LYS A 1 160 ? -13.652 -22.540 15.445 1.00 55.44 160 LYS A C 1
ATOM 1213 O O . LYS A 1 160 ? -14.833 -22.756 15.189 1.00 55.44 160 LYS A O 1
ATOM 1218 N N . LYS A 1 161 ? -13.106 -22.857 16.623 1.00 51.56 161 LYS A N 1
ATOM 1219 C CA . LYS A 1 161 ? -13.870 -23.320 17.781 1.00 51.56 161 LYS A CA 1
ATOM 1220 C C . LYS A 1 161 ? -14.435 -22.184 18.649 1.00 51.56 161 LYS A C 1
ATOM 1222 O O . LYS A 1 161 ? -15.265 -22.491 19.497 1.00 51.56 161 LYS A O 1
ATOM 1227 N N . THR A 1 162 ? -14.058 -20.918 18.428 1.00 50.66 162 THR A N 1
ATOM 1228 C CA . THR A 1 162 ? -14.409 -19.838 19.369 1.00 50.66 162 THR A CA 1
ATOM 1229 C C . THR A 1 162 ? -15.106 -18.617 18.757 1.00 50.66 162 THR A C 1
ATOM 1231 O O . THR A 1 162 ? -16.065 -18.173 19.367 1.00 50.66 162 THR A O 1
ATOM 1234 N N . ASP A 1 163 ? -14.786 -18.112 17.555 1.00 53.78 163 ASP A N 1
ATOM 1235 C CA . ASP A 1 163 ? -15.285 -16.763 17.176 1.00 53.78 163 ASP A CA 1
ATOM 1236 C C . ASP A 1 163 ? -15.841 -16.617 15.749 1.00 53.78 163 ASP A C 1
ATOM 1238 O O . ASP A 1 163 ? -15.547 -15.674 15.017 1.00 53.78 163 ASP A O 1
ATOM 1242 N N . SER A 1 164 ? -16.699 -17.539 15.311 1.00 54.47 164 SER A N 1
ATOM 1243 C CA . SER A 1 164 ? -17.484 -17.341 14.078 1.00 54.47 164 SER A CA 1
ATOM 1244 C C . SER A 1 164 ? -18.913 -17.847 14.213 1.00 54.47 164 SER A C 1
ATOM 1246 O O . SER A 1 164 ? -19.405 -18.623 13.398 1.00 54.47 164 SER A O 1
ATOM 1248 N N . ALA A 1 165 ? -19.615 -17.362 15.229 1.00 52.72 165 ALA A N 1
ATOM 1249 C CA . ALA A 1 165 ? -21.013 -17.037 15.027 1.00 52.72 165 ALA A CA 1
ATOM 1250 C C . ALA A 1 165 ? -21.070 -15.506 14.939 1.00 52.72 165 ALA A C 1
ATOM 1252 O O . ALA A 1 165 ? -20.787 -14.862 15.953 1.00 52.72 165 ALA A O 1
ATOM 1253 N N . PRO A 1 166 ? -21.433 -14.882 13.794 1.00 53.69 166 PRO A N 1
ATOM 1254 C CA . PRO A 1 166 ? -22.039 -13.558 13.893 1.00 53.69 166 PRO A CA 1
ATOM 1255 C C . PRO A 1 166 ? -23.107 -13.706 14.968 1.00 53.69 166 PRO A C 1
ATOM 1257 O O . PRO A 1 166 ? -23.879 -14.669 14.897 1.00 53.69 166 PRO A O 1
ATOM 1260 N N . LYS A 1 167 ? -23.075 -12.873 16.016 1.00 54.03 167 LYS A N 1
ATOM 1261 C CA . LYS A 1 167 ? -24.105 -12.903 17.057 1.00 54.03 167 LYS A CA 1
ATOM 1262 C C . LYS A 1 167 ? -25.422 -12.789 16.313 1.00 54.03 167 LYS A C 1
ATOM 1264 O O . LYS A 1 167 ? -25.758 -11.712 15.833 1.00 54.03 167 LYS A O 1
ATOM 1269 N N . LYS A 1 168 ? -26.098 -13.921 16.104 1.00 57.66 168 LYS A N 1
ATOM 1270 C CA . LYS A 1 168 ? -27.344 -13.955 15.358 1.00 57.66 168 LYS A CA 1
ATOM 1271 C C . LYS A 1 168 ? -28.247 -13.015 16.154 1.00 57.66 168 LYS A C 1
ATOM 1273 O O . LYS A 1 168 ? -28.365 -13.153 17.373 1.00 57.66 168 LYS A O 1
ATOM 1278 N N . THR A 1 169 ? -28.768 -11.982 15.519 1.00 71.81 169 THR A N 1
ATOM 1279 C CA . THR A 1 169 ? -29.690 -11.039 16.142 1.00 71.81 169 THR A CA 1
ATOM 1280 C C . THR A 1 169 ? -31.041 -11.243 15.489 1.00 71.81 169 THR A C 1
ATOM 1282 O O . THR A 1 169 ? -31.154 -11.281 14.266 1.00 71.81 169 THR A O 1
ATOM 1285 N N . LYS A 1 170 ? -32.070 -11.453 16.310 1.00 77.00 170 LYS A N 1
ATOM 1286 C CA . LYS A 1 170 ? -33.457 -11.544 15.852 1.00 77.00 170 LYS A CA 1
ATOM 1287 C C . LYS A 1 170 ? -34.155 -10.218 16.170 1.00 77.00 170 LYS A C 1
ATOM 1289 O O . LYS A 1 170 ? -33.999 -9.730 17.296 1.00 77.00 170 LYS A O 1
ATOM 1294 N N . PRO A 1 171 ? -34.884 -9.609 15.217 1.00 83.69 171 PRO A N 1
ATOM 1295 C CA . PRO A 1 171 ? -35.659 -8.409 15.503 1.00 83.69 171 PRO A CA 1
ATOM 1296 C C . PRO A 1 171 ? -36.822 -8.755 16.440 1.00 83.69 171 PRO A C 1
ATOM 1298 O O . PRO A 1 171 ? -37.478 -9.788 16.289 1.00 83.69 171 PRO A O 1
ATOM 1301 N N . CYS A 1 172 ? -37.075 -7.903 17.432 1.00 83.12 172 CYS A N 1
ATOM 1302 C CA . CYS A 1 172 ? -38.260 -8.023 18.276 1.00 83.12 172 CYS A CA 1
ATOM 1303 C C . CYS A 1 172 ? -39.515 -7.561 17.519 1.00 83.12 172 CYS A C 1
ATOM 1305 O O . CYS A 1 172 ? -39.514 -6.469 16.964 1.00 83.12 172 CYS A O 1
ATOM 1307 N N . SER A 1 173 ? -40.602 -8.340 17.535 1.00 80.31 173 SER A N 1
ATOM 1308 C CA . SER A 1 173 ? -41.854 -7.978 16.843 1.00 80.31 173 SER A CA 1
ATOM 1309 C C . SER A 1 173 ? -42.595 -6.792 17.468 1.00 80.31 173 SER A C 1
ATOM 1311 O O . SER A 1 173 ? -43.406 -6.165 16.799 1.00 80.31 173 SER A O 1
ATOM 1313 N N . GLN A 1 174 ? -42.339 -6.499 18.746 1.00 86.12 174 GLN A N 1
ATOM 1314 C CA . GLN A 1 174 ? -43.031 -5.447 19.495 1.00 86.12 174 GLN A CA 1
ATOM 1315 C C . GLN A 1 174 ? -42.270 -4.117 19.483 1.00 86.12 174 GLN A C 1
ATOM 1317 O O . GLN A 1 174 ? -42.882 -3.063 19.363 1.00 86.12 174 GLN A O 1
ATOM 1322 N N . CYS A 1 175 ? -40.939 -4.151 19.613 1.00 86.56 175 CYS A N 1
ATOM 1323 C CA . CYS A 1 175 ? -40.117 -2.941 19.742 1.00 86.56 175 CYS A CA 1
ATOM 1324 C C . CYS A 1 175 ? -39.063 -2.765 18.637 1.00 86.56 175 CYS A C 1
ATOM 1326 O O . CYS A 1 175 ? -38.287 -1.822 18.708 1.00 86.56 175 CYS A O 1
ATOM 1328 N N . PHE A 1 176 ? -38.986 -3.671 17.653 1.00 81.31 176 PHE A N 1
ATOM 1329 C CA . PHE A 1 176 ? -38.058 -3.646 16.504 1.00 81.31 176 PHE A CA 1
ATOM 1330 C C . PHE A 1 176 ? -36.549 -3.567 16.821 1.00 81.31 176 PHE A C 1
ATOM 1332 O O . PHE A 1 176 ? -35.720 -3.531 15.915 1.00 81.31 176 PHE A O 1
ATOM 1339 N N . GLU A 1 177 ? -36.171 -3.645 18.094 1.00 80.94 177 GLU A N 1
ATOM 1340 C CA . GLU A 1 177 ? -34.784 -3.698 18.559 1.00 80.94 177 GLU A CA 1
ATOM 1341 C C . GLU A 1 177 ? -34.106 -5.038 18.198 1.00 80.94 177 GLU A C 1
ATOM 1343 O O . GLU A 1 177 ? -34.735 -6.106 18.255 1.00 80.94 177 GLU A O 1
ATOM 1348 N N . GLN A 1 178 ? -32.801 -5.014 17.897 1.00 83.19 178 GLN A N 1
ATOM 1349 C CA . GLN A 1 178 ? -32.013 -6.227 17.652 1.00 83.19 178 GLN A CA 1
ATOM 1350 C C . GLN A 1 178 ? -31.677 -6.941 18.969 1.00 83.19 178 GLN A C 1
ATOM 1352 O O . GLN A 1 178 ? -30.801 -6.526 19.726 1.00 83.19 178 GLN A O 1
ATOM 1357 N N . CYS A 1 179 ? -32.365 -8.051 19.238 1.00 81.88 179 CYS A N 1
ATOM 1358 C CA . CYS A 1 179 ? -32.124 -8.886 20.412 1.00 81.88 179 CYS A CA 1
ATOM 1359 C C . CYS A 1 179 ? -31.181 -10.044 20.073 1.00 81.88 179 CYS A C 1
ATOM 1361 O O . CYS A 1 179 ? -31.213 -10.582 18.966 1.00 81.88 179 CYS A O 1
ATOM 1363 N N . HIS A 1 180 ? -30.377 -10.483 21.043 1.00 76.19 180 HIS A N 1
ATOM 1364 C CA . HIS A 1 180 ? -29.545 -11.679 20.894 1.00 76.19 180 HIS A CA 1
ATOM 1365 C C . HIS A 1 180 ? -30.407 -12.902 20.517 1.00 76.19 180 HIS A C 1
ATOM 1367 O O . HIS A 1 180 ? -31.513 -13.064 21.036 1.00 76.19 180 HIS A O 1
ATOM 1373 N N . PHE A 1 181 ? -29.924 -13.781 19.635 1.00 75.50 181 PHE A N 1
ATOM 1374 C CA . PHE A 1 181 ? -30.693 -14.936 19.146 1.00 75.50 181 PHE A CA 1
ATOM 1375 C C . PHE A 1 181 ? -31.165 -15.863 20.273 1.00 75.50 181 PHE A C 1
ATOM 1377 O O . PHE A 1 181 ? -32.309 -16.323 20.259 1.00 75.50 181 PHE A O 1
ATOM 1384 N N . GLU A 1 182 ? -30.332 -16.048 21.299 1.00 74.62 182 GLU A N 1
ATOM 1385 C CA . GLU A 1 182 ? -30.653 -16.839 22.496 1.00 74.62 182 GLU A CA 1
ATOM 1386 C C . GLU A 1 182 ? -31.551 -16.105 23.519 1.00 74.62 182 GLU A C 1
ATOM 1388 O O . GLU A 1 182 ? -31.856 -16.658 24.572 1.00 74.62 182 GLU A O 1
ATOM 1393 N N . ALA A 1 183 ? -31.972 -14.859 23.264 1.00 78.75 183 ALA A N 1
ATOM 1394 C CA . ALA A 1 183 ? -32.784 -14.109 24.221 1.00 78.75 183 ALA A CA 1
ATOM 1395 C C . ALA A 1 183 ? -34.193 -14.713 24.347 1.00 78.75 183 ALA A C 1
ATOM 1397 O O . ALA A 1 183 ? -34.931 -14.824 23.362 1.00 78.75 183 ALA A O 1
ATOM 1398 N N . ILE A 1 184 ? -34.557 -15.074 25.579 1.00 83.06 184 ILE A N 1
ATOM 1399 C CA . ILE A 1 184 ? -35.890 -15.565 25.967 1.00 83.06 184 ILE A CA 1
ATOM 1400 C C . ILE A 1 184 ? -36.856 -14.387 26.180 1.00 83.06 184 ILE A C 1
ATOM 1402 O O . ILE A 1 184 ? -38.040 -14.474 25.862 1.00 83.06 184 ILE A O 1
ATOM 1406 N N . LYS A 1 185 ? -36.336 -13.258 26.676 1.00 86.50 185 LYS A N 1
ATOM 1407 C CA . LYS A 1 185 ? -37.074 -12.005 26.867 1.00 86.50 185 LYS A CA 1
ATOM 1408 C C . LYS A 1 185 ? -36.324 -10.849 26.218 1.00 86.50 185 LYS A C 1
ATOM 1410 O O . LYS A 1 185 ? -35.093 -10.806 26.258 1.00 86.50 185 LYS A O 1
ATOM 1415 N N . CYS A 1 186 ? -37.060 -9.909 25.637 1.00 86.50 186 CYS A N 1
ATOM 1416 C CA . CYS A 1 186 ? -36.487 -8.663 25.143 1.00 86.50 186 CYS A CA 1
ATOM 1417 C C . CYS A 1 186 ? -36.048 -7.769 26.319 1.00 86.50 186 CYS A C 1
ATOM 1419 O O . CYS A 1 186 ? -36.801 -7.591 27.270 1.00 86.50 186 CYS A O 1
ATOM 1421 N N . LYS A 1 187 ? -34.855 -7.163 26.255 1.00 84.62 187 LYS A N 1
ATOM 1422 C CA . LYS A 1 187 ? -34.380 -6.227 27.293 1.00 84.62 187 LYS A CA 1
ATOM 1423 C C . LYS A 1 187 ? -35.160 -4.906 27.298 1.00 84.62 187 LYS A C 1
ATOM 1425 O O . LYS A 1 187 ? -35.332 -4.312 28.353 1.00 84.62 187 LYS A O 1
ATOM 1430 N N . CYS A 1 188 ? -35.603 -4.462 26.123 1.00 87.06 188 CYS A N 1
ATOM 1431 C CA . CYS A 1 188 ? -36.245 -3.164 25.925 1.00 87.06 188 CYS A CA 1
ATOM 1432 C C . CYS A 1 188 ? -37.732 -3.200 26.311 1.00 87.06 188 CYS A C 1
ATOM 1434 O O . CYS A 1 188 ? -38.186 -2.382 27.101 1.00 87.06 188 CYS A O 1
ATOM 1436 N N . CYS A 1 189 ? -38.481 -4.195 25.820 1.00 89.25 189 CYS A N 1
ATOM 1437 C CA . CYS A 1 189 ? -39.930 -4.288 26.051 1.00 89.25 189 CYS A CA 1
ATOM 1438 C C . CYS A 1 189 ? -40.378 -5.453 26.949 1.00 89.25 189 CYS A C 1
ATOM 1440 O O . CYS A 1 189 ? -41.576 -5.646 27.122 1.00 89.25 189 CYS A O 1
ATOM 1442 N N . LEU A 1 190 ? -39.458 -6.270 27.481 1.00 85.62 190 LEU A N 1
ATOM 1443 C CA . LEU A 1 190 ? -39.745 -7.460 28.308 1.00 85.62 190 LEU A CA 1
ATOM 1444 C C . LEU A 1 190 ? -40.659 -8.521 27.665 1.00 85.62 190 LEU A C 1
ATOM 1446 O O . LEU A 1 190 ? -40.953 -9.536 28.301 1.00 85.62 190 LEU A O 1
ATOM 1450 N N . SER A 1 191 ? -41.051 -8.340 26.401 1.00 82.62 191 SER A N 1
ATOM 1451 C CA . SER A 1 191 ? -41.858 -9.310 25.672 1.00 82.62 191 SER A CA 1
ATOM 1452 C C . SER A 1 191 ? -41.125 -10.645 25.551 1.00 82.62 191 SER A C 1
ATOM 1454 O O . SER A 1 191 ? -39.894 -10.713 25.420 1.00 82.62 191 SER A O 1
ATOM 1456 N N . PHE A 1 192 ? -41.899 -11.720 25.654 1.00 83.75 192 PHE A N 1
ATOM 1457 C CA . PHE A 1 192 ? -41.403 -13.080 25.538 1.00 83.75 192 PHE A CA 1
ATOM 1458 C C . PHE A 1 192 ? -41.321 -13.477 24.065 1.00 83.75 192 PHE A C 1
ATOM 1460 O O . PHE A 1 192 ? -42.251 -13.233 23.296 1.00 83.75 192 PHE A O 1
ATOM 1467 N N . PHE A 1 193 ? -40.211 -14.099 23.673 1.00 81.88 193 PHE A N 1
ATOM 1468 C CA . PHE A 1 193 ? -40.071 -14.667 22.336 1.00 81.88 193 PHE A CA 1
ATOM 1469 C C . PHE A 1 193 ? -40.615 -16.095 22.307 1.00 81.88 193 PHE A C 1
ATOM 1471 O O . PHE A 1 193 ? -40.360 -16.840 23.253 1.00 81.88 193 PHE A O 1
ATOM 1478 N N . PRO A 1 194 ? -41.295 -16.522 21.226 1.00 74.62 194 PRO A N 1
ATOM 1479 C CA . PRO A 1 194 ? -41.684 -17.919 21.090 1.00 74.62 194 PRO A CA 1
ATOM 1480 C C . PRO A 1 194 ? -40.435 -18.819 21.182 1.00 74.62 194 PRO A C 1
ATOM 1482 O O . PRO A 1 194 ? -39.379 -18.455 20.642 1.00 74.62 194 PRO A O 1
ATOM 1485 N N . PRO A 1 195 ? -40.517 -19.959 21.895 1.00 69.94 195 PRO A N 1
ATOM 1486 C CA . PRO A 1 195 ? -39.385 -20.859 22.056 1.00 69.94 195 PRO A CA 1
ATOM 1487 C C . PRO A 1 195 ? -38.921 -21.357 20.686 1.00 69.94 195 PRO A C 1
ATOM 1489 O O . PRO A 1 195 ? -39.732 -21.654 19.809 1.00 69.94 195 PRO A O 1
ATOM 1492 N N . LYS A 1 196 ? -37.598 -21.422 20.494 1.00 65.75 196 LYS A N 1
ATOM 1493 C CA . LYS A 1 196 ? -37.019 -21.983 19.271 1.00 65.75 196 LYS A CA 1
ATOM 1494 C C . LYS A 1 196 ? -37.494 -23.436 19.128 1.00 65.75 196 LYS A C 1
ATOM 1496 O O . LYS A 1 196 ? -37.406 -24.162 20.119 1.00 65.75 196 LYS A O 1
ATOM 1501 N N . PRO A 1 197 ? -37.968 -23.868 17.948 1.00 60.56 197 PRO A N 1
ATOM 1502 C CA . PRO A 1 197 ? -38.196 -25.284 17.712 1.00 60.56 197 PRO A CA 1
ATOM 1503 C C . PRO A 1 197 ? -36.853 -26.003 17.884 1.00 60.56 197 PRO A C 1
ATOM 1505 O O . PRO A 1 197 ? -35.859 -25.669 17.233 1.00 60.56 197 PRO A O 1
ATOM 1508 N N . ASP A 1 198 ? -36.792 -26.914 18.846 1.00 63.56 198 ASP A N 1
ATOM 1509 C CA . ASP A 1 198 ? -35.649 -27.776 19.087 1.00 63.56 198 ASP A CA 1
ATOM 1510 C C . ASP A 1 198 ? -35.527 -28.776 17.934 1.00 63.56 198 ASP A C 1
ATOM 1512 O O . ASP A 1 198 ? -36.515 -29.336 17.465 1.00 63.56 198 ASP A O 1
ATOM 1516 N N . ALA A 1 199 ? -34.301 -29.020 17.468 1.00 55.53 199 ALA A N 1
ATOM 1517 C CA . ALA A 1 199 ? -34.028 -29.928 16.351 1.00 55.53 199 ALA A CA 1
ATOM 1518 C C . ALA A 1 199 ? -34.435 -31.401 16.620 1.00 55.53 199 ALA A C 1
ATOM 1520 O O . ALA A 1 199 ? -34.293 -32.241 15.736 1.00 55.53 199 ALA A O 1
ATOM 1521 N N . SER A 1 200 ? -34.930 -31.714 17.823 1.00 57.34 200 SER A N 1
ATOM 1522 C CA . SER A 1 200 ? -35.438 -33.019 18.263 1.00 57.34 200 SER A CA 1
ATOM 1523 C C . SER A 1 200 ? -36.968 -33.161 18.227 1.00 57.34 200 SER A C 1
ATOM 1525 O O . SER A 1 200 ? -37.469 -34.265 18.433 1.00 57.34 200 SER A O 1
ATOM 1527 N N . SER A 1 201 ? -37.723 -32.091 17.966 1.00 54.06 201 SER A N 1
ATOM 1528 C CA . SER A 1 201 ? -39.192 -32.118 17.961 1.00 54.06 201 SER A CA 1
ATOM 1529 C C . SER A 1 201 ? -39.749 -32.515 16.580 1.00 54.06 201 SER A C 1
ATOM 1531 O O . SER A 1 201 ? -39.545 -31.778 15.612 1.00 54.06 201 SER A O 1
ATOM 1533 N N . PRO A 1 202 ? -40.496 -33.636 16.432 1.00 52.72 202 PRO A N 1
ATOM 1534 C CA . PRO A 1 202 ? -40.987 -34.084 15.126 1.00 52.72 202 PRO A CA 1
ATOM 1535 C C . PRO A 1 202 ? -42.226 -33.338 14.613 1.00 52.72 202 PRO A C 1
ATOM 1537 O O . PRO A 1 202 ? -42.768 -33.727 13.580 1.00 52.72 202 PRO A O 1
ATOM 1540 N N . ARG A 1 203 ? -42.752 -32.324 15.312 1.00 55.75 203 ARG A N 1
ATOM 1541 C CA . ARG A 1 203 ? -43.992 -31.661 14.884 1.00 55.75 203 ARG A CA 1
ATOM 1542 C C . ARG A 1 203 ? -44.036 -30.189 15.259 1.00 55.75 203 ARG A C 1
ATOM 1544 O O . ARG A 1 203 ? -44.498 -29.834 16.338 1.00 55.75 203 ARG A O 1
ATOM 1551 N N . TYR A 1 204 ? -43.710 -29.334 14.299 1.00 55.00 204 TYR A N 1
ATOM 1552 C CA . TYR A 1 204 ? -44.433 -28.075 14.154 1.00 55.00 204 TYR A CA 1
ATOM 1553 C C . TYR A 1 204 ? -44.401 -27.638 12.687 1.00 55.00 204 TYR A C 1
ATOM 1555 O O . TYR A 1 204 ? -43.416 -27.083 12.205 1.00 55.00 204 TYR A O 1
ATOM 1563 N N . GLY A 1 205 ? -45.474 -27.959 11.958 1.00 47.19 205 GLY A N 1
ATOM 1564 C CA . GLY A 1 205 ? -45.788 -27.282 10.701 1.00 47.19 205 GLY A CA 1
ATOM 1565 C C . GLY A 1 205 ? -46.172 -25.824 10.983 1.00 47.19 205 GLY A C 1
ATOM 1566 O O . GLY A 1 205 ? -46.563 -25.512 12.111 1.00 47.19 205 GLY A O 1
ATOM 1567 N N . PRO A 1 206 ? -46.030 -24.917 10.005 1.00 46.47 206 PRO A N 1
ATOM 1568 C CA . PRO A 1 206 ? -46.281 -23.497 10.215 1.00 46.47 206 PRO A CA 1
ATOM 1569 C C . PRO A 1 206 ? -47.741 -23.270 10.624 1.00 46.47 206 PRO A C 1
ATOM 1571 O O . PRO A 1 206 ? -48.655 -23.790 9.989 1.00 46.47 206 PRO A O 1
ATOM 1574 N N . ALA A 1 207 ? -47.942 -22.502 11.698 1.00 51.12 207 ALA A N 1
ATOM 1575 C CA . ALA A 1 207 ? -49.257 -22.049 12.126 1.00 51.12 207 ALA A CA 1
ATOM 1576 C C . ALA A 1 207 ? -49.891 -21.193 11.021 1.00 51.12 207 ALA A C 1
ATOM 1578 O O . ALA A 1 207 ? -49.358 -20.150 10.638 1.00 51.12 207 ALA A O 1
ATOM 1579 N N . GLU A 1 208 ? -51.013 -21.688 10.513 1.00 45.91 208 GLU A N 1
ATOM 1580 C CA . GLU A 1 208 ? -51.883 -21.066 9.524 1.00 45.91 208 GLU A CA 1
ATOM 1581 C C . GLU A 1 208 ? -52.399 -19.712 10.041 1.00 45.91 208 GLU A C 1
ATOM 1583 O O . GLU A 1 208 ? -52.811 -19.560 11.195 1.00 45.91 208 GLU A O 1
ATOM 1588 N N . ASN A 1 209 ? -52.289 -18.696 9.191 1.00 58.31 209 ASN A N 1
ATOM 1589 C CA . ASN A 1 209 ? -52.587 -17.300 9.470 1.00 58.31 209 ASN A CA 1
ATOM 1590 C C . ASN A 1 209 ? -54.063 -16.990 9.198 1.00 58.31 209 ASN A C 1
ATOM 1592 O O . ASN A 1 209 ? -54.430 -16.474 8.143 1.00 58.31 209 ASN A O 1
ATOM 1596 N N . ASN A 1 210 ? -54.920 -17.224 10.185 1.00 45.50 210 ASN A N 1
ATOM 1597 C CA . ASN A 1 210 ? -56.343 -16.941 10.031 1.00 45.50 210 ASN A CA 1
ATOM 1598 C C . ASN A 1 210 ? -56.628 -15.478 10.388 1.00 45.50 210 ASN A C 1
ATOM 1600 O O . ASN A 1 210 ? -57.045 -15.153 11.500 1.00 45.50 210 ASN A O 1
ATOM 1604 N N . ASN A 1 211 ? -56.439 -14.591 9.409 1.00 56.88 211 ASN A N 1
ATOM 1605 C CA . ASN A 1 211 ? -57.216 -13.359 9.343 1.00 56.88 211 ASN A CA 1
ATOM 1606 C C . ASN A 1 211 ? -58.697 -13.740 9.170 1.00 56.88 211 ASN A C 1
ATOM 1608 O O . ASN A 1 211 ? -59.163 -14.019 8.071 1.00 56.88 211 ASN A O 1
ATOM 1612 N N . SER A 1 212 ? -59.445 -13.745 10.267 1.00 47.88 212 SER A N 1
ATOM 1613 C CA . SER A 1 212 ? -60.899 -13.572 10.260 1.00 47.88 212 SER A CA 1
ATOM 1614 C C . SER A 1 212 ? -61.223 -12.442 11.223 1.00 47.88 212 SER A C 1
ATOM 1616 O O . SER A 1 212 ? -61.705 -12.638 12.337 1.00 47.88 212 SER A O 1
ATOM 1618 N N . ALA A 1 213 ? -60.862 -11.240 10.772 1.00 47.62 213 ALA A N 1
ATOM 1619 C CA . ALA A 1 213 ? -61.554 -10.034 11.168 1.00 47.62 213 ALA A CA 1
ATOM 1620 C C . ALA A 1 213 ? -62.970 -10.095 10.582 1.00 47.62 213 ALA A C 1
ATOM 1622 O O . ALA A 1 213 ? -63.173 -10.468 9.426 1.00 47.62 213 ALA A O 1
ATOM 1623 N N . LYS A 1 214 ? -63.904 -9.786 11.468 1.00 37.44 214 LYS A N 1
ATOM 1624 C CA . LYS A 1 214 ? -65.310 -9.498 11.238 1.00 37.44 214 LYS A CA 1
ATOM 1625 C C . LYS A 1 214 ? -65.489 -8.266 10.350 1.00 37.44 214 LYS A C 1
ATOM 1627 O O . LYS A 1 214 ? -64.598 -7.389 10.410 1.00 37.44 214 LYS A O 1
#

Radius of gyration: 36.69 Å; Cα contacts (8 Å, |Δi|>4): 146; chains: 1; bounding box: 92×111×60 Å

Nearest PDB structures (foldseek):
  2ebq-assembly1_A  TM=7.099E-01  e=9.486E-01  Homo sapiens
  9dby-assembly1_M  TM=6.212E-01  e=1.15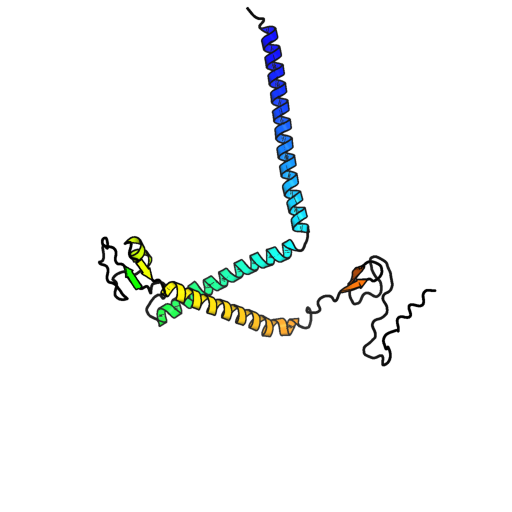7E+00  Homo sapiens
  2cr8-assembly1_A  TM=5.556E-01  e=2.740E+00  Homo sapiens
  7uhy-assembly1_B-2  TM=4.094E-01  e=2.740E+00  Homo sapiens

Solvent-accessible surface area (backbone atoms only — not comparable to full-atom values): 12708 Å² total; per-residue (Å²): 132,86,62,69,69,61,52,54,55,51,52,51,57,52,49,56,58,50,53,57,49,51,56,58,52,54,51,54,55,53,54,54,56,53,48,52,55,52,52,47,51,62,54,47,68,64,52,69,55,50,63,54,50,51,52,50,54,52,50,51,54,52,50,50,54,50,49,47,48,43,60,71,54,46,45,54,56,52,24,64,75,64,78,44,58,50,64,52,41,52,32,32,76,39,71,31,93,73,43,90,79,55,70,41,71,44,80,75,43,78,63,84,40,63,66,61,38,48,76,39,59,26,46,65,48,56,57,15,46,53,51,49,51,53,52,49,51,53,50,49,53,52,50,53,52,48,51,52,49,47,46,45,65,66,49,40,66,68,42,70,81,74,79,78,70,75,79,54,60,42,68,38,93,88,73,66,48,77,35,57,59,86,51,58,51,41,88,88,76,61,49,72,52,82,79,76,86,55,98,82,64,94,77,79,76,82,80,79,84,78,86,75,80,130

InterPro domains:
  IPR036019 Large-conductance mechanosensitive channel MscL [G3DSA:1.10.1200.120] (38-181)
  IPR036019 Large-conductance mechanosensitive channel MscL [SSF81330] (46-176)
  IPR037673 Large-conductance mechanosensitive channel/anditomin synthesis protein L [PF01741] (40-176)
  IPR037673 Large-conductance mechanosensitive channel/anditomin synthesis protein L [PTHR30266] (22-199)

Sequence (214 aa):
MPDEGQRHKRLNDIAERMEMRLEAGALKTAEATMSLGAAFFAFINRGSVVDLAIGIVVGGAFTSIVQSFVNDLISPIIGLATQKNLNNMFLIIHCSANSTLGCRKGSDHPYGTVLQATTDGAATWNYGNFLTSVINFLLISSIMFLLVQLYSNAFLKTLKKTDSAPKKTKPCSQCFEQCHFEAIKCKCCLSFFPPKPDASSPRYGPAENNNSAK

Organism: NCBI:txid246404